Protein AF-A0A645HHL9-F1 (afdb_monomer_lite)

Radius of gyration: 20.39 Å; chains: 1; bounding box: 50×45×66 Å

pLDDT: mean 81.93, std 15.28, range [30.77, 97.69]

Organism: NCBI:txid1076179

Secondary structure (DSSP, 8-state):
-PPP--EEEE--STTHHHHHHHHHHHHTS-EEEESS--HHHHHHHHHHHTSTT--HHHHHHHHHTTSTTTSSHHHHHHTTTTS---HHHHHHHHHHHHHHHHHHHHH-SSS-HHHHHHHHHHHHHHHHHHHT----HHHHHHHHHHHHHHHHHHHTT-----TTHHHHHHHTHHHHHHHHHHHHHHHHHHT----HHHHHHHHHHHHHHHT-------

InterPro domains:
  IPR011608 PRD domain [PF00874] (122-206)
  IPR011608 PRD domain [PS51372] (111-216)
  IPR036634 PRD domain superfamily [SSF63520] (113-206)
  IPR036662 Phosphotransferase system, mannose-type IIA component superfamily [G3DSA:3.40.50.510] (1-72)

Foldseek 3Di:
DPDDQEEEDEDQWPPVVVVQVVVCVVVVHYYHYDNDAAPVLVVQLVVQVVDDPDDPVNSVVVSVVVPPVPQQPNVLLVVVPPDDDDVVVSVVVVVLLVVLQVVVVVVAHIGRLSSLLSLQSQLVVQVCVVVVHDDDSVLSSVRSVLVSVQLRCQLVVHDDDAPPLVVLCVVPVVQLVSSVVSCPSVCNRSVGDRDSRSSSVVSVSVCVVVVVPPPPDD

Structure (mmCIF, N/CA/C/O backbone):
data_AF-A0A645HHL9-F1
#
_entry.id   AF-A0A645HHL9-F1
#
loop_
_atom_site.group_PDB
_atom_site.id
_atom_site.type_symbol
_atom_site.label_atom_id
_atom_site.label_alt_id
_atom_site.label_comp_id
_atom_site.label_asym_id
_atom_site.label_entity_id
_atom_site.label_seq_id
_atom_site.pdbx_PDB_ins_code
_atom_site.Cartn_x
_atom_site.Cartn_y
_atom_site.Cartn_z
_atom_site.occupancy
_atom_site.B_iso_or_equiv
_atom_site.auth_seq_id
_atom_site.auth_comp_id
_atom_site.auth_asym_id
_atom_site.auth_atom_id
_atom_site.pdbx_PDB_model_num
ATOM 1 N N . MET A 1 1 ? 16.026 -16.745 -35.613 1.00 50.53 1 MET A N 1
ATOM 2 C CA . MET A 1 1 ? 15.714 -16.258 -34.252 1.00 50.53 1 MET A CA 1
ATOM 3 C C . MET A 1 1 ? 15.726 -14.740 -34.316 1.00 50.53 1 MET A C 1
ATOM 5 O O . MET A 1 1 ? 16.638 -14.220 -34.945 1.00 50.53 1 MET A O 1
ATOM 9 N N . LYS A 1 2 ? 14.716 -14.043 -33.771 1.00 59.50 2 LYS A N 1
ATOM 10 C CA . LYS A 1 2 ? 14.795 -12.581 -33.583 1.00 59.50 2 LYS A CA 1
ATOM 11 C C . LYS A 1 2 ? 15.985 -12.325 -32.649 1.00 59.50 2 LYS A C 1
ATOM 13 O O . LYS A 1 2 ? 16.069 -12.991 -31.617 1.00 59.50 2 LYS A O 1
ATOM 18 N N . ASN A 1 3 ? 16.912 -11.450 -33.030 1.00 71.50 3 ASN A N 1
ATOM 19 C CA . ASN A 1 3 ? 17.922 -10.983 -32.084 1.00 71.50 3 ASN A CA 1
ATOM 20 C C . ASN A 1 3 ? 17.205 -10.154 -31.016 1.00 71.50 3 ASN A C 1
ATOM 22 O O . ASN A 1 3 ? 16.306 -9.381 -31.337 1.00 71.50 3 ASN A O 1
ATOM 26 N N . ILE A 1 4 ? 17.551 -10.371 -29.749 1.00 77.44 4 ILE A N 1
ATOM 27 C CA . ILE A 1 4 ? 17.050 -9.545 -28.652 1.00 77.44 4 ILE A CA 1
ATOM 28 C C . ILE A 1 4 ? 17.873 -8.256 -28.681 1.00 77.44 4 ILE A C 1
ATOM 30 O O . ILE A 1 4 ? 19.095 -8.316 -28.572 1.00 77.44 4 ILE A O 1
ATOM 34 N N . GLU A 1 5 ? 17.210 -7.121 -28.891 1.00 84.88 5 GLU A N 1
ATOM 35 C CA . GLU A 1 5 ? 17.860 -5.809 -29.046 1.00 84.88 5 GLU A CA 1
ATOM 36 C C . GLU A 1 5 ? 17.774 -4.948 -27.778 1.00 84.88 5 GLU A C 1
ATOM 38 O O . GLU A 1 5 ? 18.528 -3.991 -27.633 1.00 84.88 5 GLU A O 1
ATOM 43 N N . SER A 1 6 ? 16.872 -5.289 -26.854 1.00 86.69 6 SER A N 1
ATOM 44 C CA . SER A 1 6 ? 16.637 -4.576 -25.593 1.00 86.69 6 SER A CA 1
ATOM 45 C C . SER A 1 6 ? 15.841 -5.441 -24.616 1.00 86.69 6 SER A C 1
ATOM 47 O O . SER A 1 6 ? 15.110 -6.336 -25.051 1.00 86.69 6 SER A O 1
ATOM 49 N N . VAL A 1 7 ? 15.901 -5.132 -23.318 1.00 89.88 7 VAL A N 1
ATOM 50 C CA . VAL A 1 7 ? 15.090 -5.790 -22.278 1.00 89.88 7 VAL A CA 1
ATOM 51 C C . VAL A 1 7 ? 14.340 -4.758 -21.437 1.00 89.88 7 VAL A C 1
ATOM 53 O O . VAL A 1 7 ? 14.875 -3.708 -21.093 1.00 89.88 7 VAL A O 1
ATOM 56 N N . ILE A 1 8 ? 13.096 -5.076 -21.077 1.00 90.25 8 ILE A N 1
ATOM 57 C CA . ILE A 1 8 ? 12.322 -4.335 -20.076 1.00 90.25 8 ILE A CA 1
ATOM 58 C C . ILE A 1 8 ? 12.193 -5.212 -18.833 1.00 90.25 8 ILE A C 1
ATOM 60 O O . ILE A 1 8 ? 11.799 -6.374 -18.934 1.00 90.25 8 ILE A O 1
ATOM 64 N N . ILE A 1 9 ? 12.521 -4.655 -17.670 1.00 89.06 9 ILE A N 1
ATOM 65 C CA . ILE A 1 9 ? 12.416 -5.315 -16.370 1.00 89.06 9 ILE A CA 1
ATOM 66 C C . ILE A 1 9 ? 11.366 -4.581 -15.541 1.00 89.06 9 ILE A C 1
ATOM 68 O O . ILE A 1 9 ? 11.481 -3.383 -15.289 1.00 89.06 9 ILE A O 1
ATOM 72 N N . PHE A 1 10 ? 10.368 -5.331 -15.086 1.00 86.25 10 PHE A N 1
ATOM 73 C CA . PHE A 1 10 ? 9.388 -4.891 -14.101 1.00 86.25 10 PHE A CA 1
ATOM 74 C C . PHE A 1 10 ? 9.691 -5.606 -12.793 1.00 86.25 10 PHE A C 1
ATOM 76 O O . PHE A 1 10 ? 9.593 -6.835 -12.735 1.00 86.25 10 PHE A O 1
ATOM 83 N N . ALA A 1 11 ? 10.097 -4.867 -11.764 1.00 80.38 11 ALA A N 1
ATOM 84 C CA . ALA A 1 11 ? 10.319 -5.461 -10.455 1.00 80.38 11 ALA A CA 1
ATOM 85 C C . ALA A 1 11 ? 10.073 -4.465 -9.320 1.00 80.38 11 ALA A C 1
ATOM 87 O O . ALA A 1 11 ? 10.360 -3.279 -9.444 1.00 80.38 11 ALA A O 1
ATOM 88 N N . ASP A 1 12 ? 9.513 -4.973 -8.226 1.00 68.50 12 ASP A N 1
ATOM 89 C CA . ASP A 1 12 ? 8.997 -4.179 -7.104 1.00 68.50 12 ASP A CA 1
ATOM 90 C C . ASP A 1 12 ? 9.839 -4.371 -5.836 1.00 68.50 12 ASP A C 1
ATOM 92 O O . ASP A 1 12 ? 9.330 -4.511 -4.729 1.00 68.50 12 ASP A O 1
ATOM 96 N N . LEU A 1 13 ? 11.157 -4.482 -6.011 1.00 68.25 13 LEU A N 1
ATOM 97 C CA . LEU A 1 13 ? 12.084 -4.742 -4.917 1.00 68.25 13 LEU A CA 1
ATOM 98 C C . LEU A 1 13 ? 13.156 -3.660 -4.860 1.00 68.25 13 LEU A C 1
ATOM 100 O O . LEU A 1 13 ? 13.817 -3.359 -5.862 1.00 68.25 13 LEU A O 1
ATOM 104 N N . ARG A 1 14 ? 13.360 -3.116 -3.656 1.00 63.62 14 ARG A N 1
ATOM 105 C CA . ARG A 1 14 ? 14.452 -2.189 -3.351 1.00 63.62 14 ARG A CA 1
ATOM 106 C C . ARG A 1 14 ? 15.785 -2.779 -3.829 1.00 63.62 14 ARG A C 1
ATOM 108 O O . ARG A 1 14 ? 16.118 -3.927 -3.542 1.00 63.62 14 ARG A O 1
ATOM 115 N N . GLY A 1 15 ? 16.556 -1.972 -4.557 1.00 66.44 15 GLY A N 1
ATOM 116 C CA . GLY A 1 15 ? 17.901 -2.326 -5.024 1.00 66.44 15 GLY A CA 1
ATOM 117 C C . GLY A 1 15 ? 17.973 -3.059 -6.369 1.00 66.44 15 GLY A C 1
ATOM 118 O O . GLY A 1 15 ? 19.078 -3.274 -6.868 1.00 66.44 15 GLY A O 1
ATOM 119 N N . LEU A 1 16 ? 16.846 -3.397 -7.009 1.00 72.12 16 LEU A N 1
ATOM 120 C CA . LEU A 1 16 ? 16.877 -4.002 -8.349 1.00 72.12 16 LEU A CA 1
ATOM 121 C C . LEU A 1 16 ? 17.188 -3.005 -9.473 1.00 72.12 16 LEU A C 1
ATOM 123 O O . LEU A 1 16 ? 17.629 -3.436 -10.535 1.00 72.12 16 LEU A O 1
ATOM 127 N N . SER A 1 17 ? 17.049 -1.699 -9.238 1.00 69.06 17 SER A N 1
ATOM 128 C CA . SER A 1 17 ? 17.544 -0.674 -10.168 1.00 69.06 17 SER A CA 1
ATOM 129 C C . SER A 1 17 ? 19.062 -0.775 -10.354 1.00 69.06 17 SER A C 1
ATOM 131 O O . SER A 1 17 ? 19.539 -0.838 -11.480 1.00 69.06 17 SER A O 1
ATOM 133 N N . ILE A 1 18 ? 19.811 -0.940 -9.258 1.00 73.94 18 ILE A N 1
ATOM 134 C CA . ILE A 1 18 ? 21.264 -1.185 -9.287 1.00 73.94 18 ILE A CA 1
ATOM 135 C C . ILE A 1 18 ? 21.574 -2.496 -10.023 1.00 73.94 18 ILE A C 1
ATOM 137 O O . ILE A 1 18 ? 22.556 -2.601 -10.757 1.00 73.94 18 ILE A O 1
ATOM 141 N N . PHE A 1 19 ? 20.735 -3.519 -9.844 1.00 80.25 19 PHE A N 1
ATOM 142 C CA . PHE A 1 19 ? 20.899 -4.783 -10.557 1.00 80.25 19 PHE A CA 1
ATOM 143 C C . PHE A 1 19 ? 20.665 -4.632 -12.065 1.00 80.25 19 PHE A C 1
ATOM 145 O O . PHE A 1 19 ? 21.376 -5.262 -12.843 1.00 80.25 19 PHE A O 1
ATOM 152 N N . ALA A 1 20 ? 19.721 -3.786 -12.488 1.00 81.00 20 ALA A N 1
ATOM 153 C CA . ALA A 1 20 ? 19.485 -3.495 -13.898 1.00 81.00 20 ALA A CA 1
ATOM 154 C C . ALA A 1 20 ? 20.729 -2.883 -14.563 1.00 81.00 20 ALA A C 1
ATOM 156 O O . ALA A 1 20 ? 21.150 -3.392 -15.602 1.00 81.00 20 ALA A O 1
ATOM 157 N N . ASP A 1 21 ? 21.375 -1.907 -13.915 1.00 82.25 21 ASP A N 1
ATOM 158 C CA . ASP A 1 21 ? 22.623 -1.300 -14.405 1.00 82.25 21 ASP A CA 1
ATOM 159 C C . ASP A 1 21 ? 23.739 -2.351 -14.558 1.00 82.25 21 ASP A C 1
ATOM 161 O O . ASP A 1 21 ? 24.423 -2.423 -15.583 1.00 82.25 21 ASP A O 1
ATOM 165 N N . LEU A 1 22 ? 23.883 -3.235 -13.561 1.00 85.06 22 LEU A N 1
ATOM 166 C CA . LEU A 1 22 ? 24.857 -4.333 -13.592 1.00 85.06 22 LEU A CA 1
ATOM 167 C C . LEU A 1 22 ? 24.576 -5.352 -14.707 1.00 85.06 22 LEU A C 1
ATOM 169 O O . LEU A 1 22 ? 25.512 -5.924 -15.277 1.00 85.06 22 LEU A O 1
ATOM 173 N N . ILE A 1 23 ? 23.302 -5.636 -14.999 1.00 85.19 23 ILE A N 1
ATOM 174 C CA . ILE A 1 23 ? 22.933 -6.519 -16.109 1.00 85.19 23 ILE A CA 1
ATOM 175 C C . ILE A 1 23 ? 23.283 -5.828 -17.428 1.00 85.19 23 ILE A C 1
ATOM 177 O O . ILE A 1 23 ? 23.945 -6.450 -18.256 1.00 85.19 23 ILE A O 1
ATOM 181 N N . GLU A 1 24 ? 22.898 -4.565 -17.616 1.00 87.75 24 GLU A N 1
ATOM 182 C CA . GLU A 1 24 ? 23.148 -3.809 -18.849 1.00 87.75 24 GLU A CA 1
ATOM 183 C C . GLU A 1 24 ? 24.642 -3.780 -19.202 1.00 87.75 24 GLU A C 1
ATOM 185 O O . GLU A 1 24 ? 25.011 -4.091 -20.340 1.00 87.75 24 GLU A O 1
ATOM 190 N N . GLU A 1 25 ? 25.514 -3.554 -18.212 1.00 87.00 25 GLU A N 1
ATOM 191 C CA . GLU A 1 25 ? 26.972 -3.621 -18.380 1.00 87.00 25 GLU A CA 1
ATOM 192 C C . GLU A 1 25 ? 27.441 -5.000 -18.885 1.00 87.00 25 GLU A C 1
ATOM 194 O O . GLU A 1 25 ? 28.296 -5.101 -19.773 1.00 87.00 25 GLU A O 1
ATOM 199 N N . LYS A 1 26 ? 26.865 -6.083 -18.347 1.00 88.50 26 LYS A N 1
ATOM 200 C CA . LYS A 1 26 ? 27.251 -7.462 -18.683 1.00 88.50 26 LYS A CA 1
ATOM 201 C C . LYS A 1 26 ? 26.742 -7.934 -20.040 1.00 88.50 26 LYS A C 1
ATOM 203 O O . LYS A 1 26 ? 27.501 -8.577 -20.765 1.00 88.50 26 LYS A O 1
ATOM 208 N N . VAL A 1 27 ? 25.473 -7.682 -20.372 1.00 88.25 27 VAL A N 1
ATOM 209 C CA . VAL A 1 27 ? 24.873 -8.131 -21.648 1.00 88.25 27 VAL A CA 1
ATOM 210 C C . VAL A 1 27 ? 25.078 -7.146 -22.794 1.00 88.25 27 VAL A C 1
ATOM 212 O O . VAL A 1 27 ? 24.860 -7.534 -23.940 1.00 88.25 27 VAL A O 1
ATOM 215 N N . LYS A 1 28 ? 25.551 -5.920 -22.521 1.00 85.94 28 LYS A N 1
ATOM 216 C CA . LYS A 1 28 ? 25.785 -4.866 -23.526 1.00 85.94 28 LYS A CA 1
ATOM 217 C C . LYS A 1 28 ? 24.552 -4.584 -24.384 1.00 85.94 28 LYS A C 1
ATOM 219 O O . LYS A 1 28 ? 24.646 -4.426 -25.601 1.00 85.94 28 LYS A O 1
ATOM 224 N N . MET A 1 29 ? 23.398 -4.560 -23.734 1.00 87.94 29 MET A N 1
ATOM 225 C CA . MET A 1 29 ? 22.094 -4.381 -24.353 1.00 87.94 29 MET A CA 1
ATOM 226 C C . MET A 1 29 ? 21.273 -3.421 -23.487 1.00 87.94 29 MET A C 1
ATOM 228 O O . MET A 1 29 ? 21.286 -3.610 -22.272 1.00 87.94 29 MET A O 1
ATOM 232 N N . PRO A 1 30 ? 20.542 -2.457 -24.077 1.00 85.81 30 PRO A N 1
ATOM 233 C CA . PRO A 1 30 ? 19.733 -1.501 -23.327 1.00 85.81 30 PRO A CA 1
ATOM 234 C C . PRO A 1 30 ? 18.721 -2.175 -22.401 1.00 85.81 30 PRO A C 1
ATOM 236 O O . PRO A 1 30 ? 17.970 -3.061 -22.841 1.00 85.81 30 PRO A O 1
ATOM 239 N N . ILE A 1 31 ? 18.659 -1.719 -21.146 1.00 88.62 31 ILE A N 1
ATOM 240 C CA . ILE A 1 31 ? 17.672 -2.172 -20.166 1.00 88.62 31 ILE A CA 1
ATOM 241 C C . ILE A 1 31 ? 16.800 -1.005 -19.718 1.00 88.62 31 ILE A C 1
ATOM 243 O O . ILE A 1 31 ? 17.271 0.066 -19.346 1.00 88.62 31 ILE A O 1
ATOM 247 N N . LYS A 1 32 ? 15.483 -1.216 -19.733 1.00 88.75 32 LYS A N 1
ATOM 248 C CA . LYS A 1 32 ? 14.521 -0.304 -19.108 1.00 88.75 32 LYS A CA 1
ATOM 249 C C . LYS A 1 32 ? 13.974 -0.941 -17.850 1.00 88.75 32 LYS A C 1
ATOM 251 O O . LYS A 1 32 ? 13.303 -1.967 -17.916 1.00 88.75 32 LYS A O 1
ATOM 256 N N . TYR A 1 33 ? 14.278 -0.331 -16.712 1.00 86.44 33 TYR A N 1
ATOM 257 C CA . TYR A 1 33 ? 13.806 -0.779 -15.413 1.00 86.44 33 TYR A CA 1
ATOM 258 C C . TYR A 1 33 ? 12.612 0.053 -14.951 1.00 86.44 33 TYR A C 1
ATOM 260 O O . TYR A 1 33 ? 12.655 1.284 -14.961 1.00 86.44 33 TYR A O 1
ATOM 268 N N . PHE A 1 34 ? 11.559 -0.627 -14.511 1.00 82.12 34 PHE A N 1
ATOM 269 C CA . PHE A 1 34 ? 10.383 -0.007 -13.928 1.00 82.12 34 PHE A CA 1
ATOM 270 C C . PHE A 1 34 ? 10.169 -0.509 -12.511 1.00 82.12 34 PHE A C 1
ATOM 272 O O . PHE A 1 34 ? 9.763 -1.648 -12.297 1.00 82.12 34 PHE A O 1
ATOM 279 N N . GLU A 1 35 ? 10.416 0.392 -11.563 1.00 71.94 35 GLU A N 1
ATOM 280 C CA . GLU A 1 35 ? 10.186 0.163 -10.136 1.00 71.94 35 GLU A CA 1
ATOM 281 C C . GLU A 1 35 ? 8.698 0.262 -9.778 1.00 71.94 35 GLU A C 1
ATOM 283 O O . GLU A 1 35 ? 8.190 -0.437 -8.912 1.00 71.94 35 GLU A O 1
ATOM 288 N N . VAL A 1 36 ? 7.984 1.134 -10.490 1.00 70.75 36 VAL A N 1
ATOM 289 C CA . VAL A 1 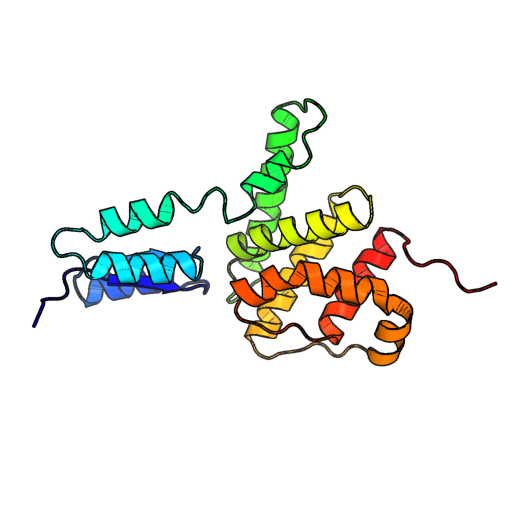36 ? 6.559 1.389 -10.298 1.00 70.75 36 VAL A CA 1
ATOM 290 C C . VAL A 1 36 ? 5.828 0.960 -11.564 1.00 70.75 36 VAL A C 1
ATOM 292 O O . VAL A 1 36 ? 6.063 1.516 -12.643 1.00 70.75 36 VAL A O 1
ATOM 295 N N . PHE A 1 37 ? 4.988 -0.066 -11.445 1.00 78.00 37 PHE A N 1
ATOM 296 C CA . PHE A 1 37 ? 4.202 -0.620 -12.544 1.00 78.00 37 PHE A CA 1
ATOM 297 C C . PHE A 1 37 ? 2.954 -1.348 -12.039 1.00 78.00 37 PHE A C 1
ATOM 299 O O . PHE A 1 37 ? 2.895 -1.773 -10.884 1.00 78.00 37 PHE A O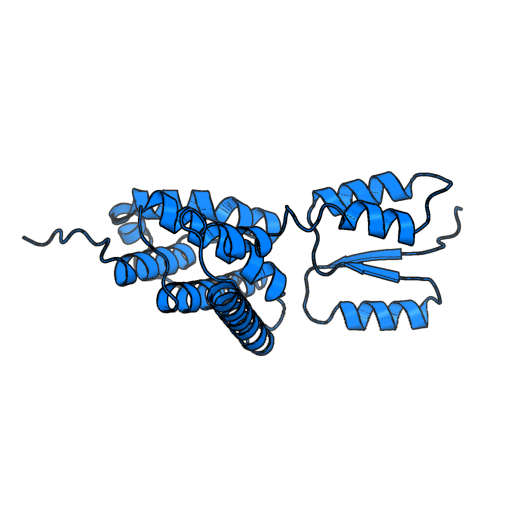 1
ATOM 306 N N . THR A 1 38 ? 1.964 -1.494 -12.919 1.00 73.19 38 THR A N 1
ATOM 307 C CA . THR A 1 38 ? 0.760 -2.302 -12.700 1.00 73.19 38 THR A CA 1
ATOM 308 C C . THR A 1 38 ? 0.779 -3.548 -13.578 1.00 73.19 38 THR A C 1
ATOM 310 O O . THR A 1 38 ? 1.491 -3.606 -14.584 1.00 73.19 38 THR A O 1
ATOM 313 N N . THR A 1 39 ? -0.043 -4.544 -13.247 1.00 79.88 39 THR A N 1
ATOM 314 C CA . THR A 1 39 ? -0.224 -5.739 -14.087 1.00 79.88 39 THR A CA 1
ATOM 315 C C . THR A 1 39 ? -0.614 -5.365 -15.522 1.00 79.88 39 THR A C 1
ATOM 317 O O . THR A 1 39 ? -0.074 -5.927 -16.474 1.00 79.88 39 THR A O 1
ATOM 320 N N . SER A 1 40 ? -1.471 -4.353 -15.697 1.00 78.44 40 SER A N 1
ATOM 321 C CA . SER A 1 40 ? -1.866 -3.838 -17.014 1.00 78.44 40 SER A CA 1
ATOM 322 C C . SER A 1 40 ? -0.685 -3.283 -17.811 1.00 78.44 40 SER A C 1
ATOM 324 O O . SER A 1 40 ? -0.592 -3.540 -19.009 1.00 78.44 40 SER A O 1
ATOM 326 N N . MET A 1 41 ? 0.257 -2.585 -17.163 1.00 84.88 41 MET A N 1
ATOM 327 C CA . MET A 1 41 ? 1.480 -2.104 -17.821 1.00 84.88 41 MET A CA 1
ATOM 328 C C . MET A 1 41 ? 2.355 -3.259 -18.314 1.00 84.88 41 MET A C 1
ATOM 330 O O . MET A 1 41 ? 2.908 -3.170 -19.407 1.00 84.88 41 MET A O 1
ATOM 334 N N . VAL A 1 42 ? 2.460 -4.346 -17.542 1.00 88.62 42 VAL A N 1
ATOM 335 C CA . VAL A 1 42 ? 3.236 -5.536 -17.937 1.00 88.62 42 VAL A CA 1
ATOM 336 C C . VAL A 1 42 ? 2.597 -6.220 -19.145 1.00 88.62 42 VAL A C 1
ATOM 338 O O . VAL A 1 42 ? 3.290 -6.538 -20.112 1.00 88.62 42 VAL A O 1
ATOM 341 N N . VAL A 1 43 ? 1.273 -6.410 -19.122 1.00 86.25 43 VAL A N 1
ATOM 342 C CA . VAL A 1 43 ? 0.527 -7.015 -20.239 1.00 86.25 43 VAL A CA 1
ATOM 343 C C . VAL A 1 43 ? 0.623 -6.150 -21.497 1.00 86.25 43 VAL A C 1
ATOM 345 O O . VAL A 1 43 ? 0.864 -6.674 -22.586 1.00 86.25 43 VAL A O 1
ATOM 348 N N . GLU A 1 44 ? 0.495 -4.831 -21.359 1.00 88.38 44 GLU A N 1
ATOM 349 C CA . GLU A 1 44 ? 0.590 -3.908 -22.489 1.00 88.38 44 GLU A CA 1
ATOM 350 C C . GLU A 1 44 ? 2.013 -3.836 -23.054 1.00 88.38 44 GLU A C 1
ATOM 352 O O . GLU A 1 44 ? 2.196 -3.897 -24.269 1.00 88.38 44 GLU A O 1
ATOM 357 N N . ALA A 1 45 ? 3.038 -3.806 -22.198 1.00 91.06 45 ALA A N 1
ATOM 358 C CA . ALA A 1 45 ? 4.430 -3.880 -22.635 1.00 91.06 45 ALA A CA 1
ATOM 359 C C . ALA A 1 45 ? 4.714 -5.182 -23.398 1.00 91.06 45 ALA A C 1
ATOM 361 O O . ALA A 1 45 ? 5.352 -5.153 -24.453 1.00 91.06 45 ALA A O 1
ATOM 362 N N . ALA A 1 46 ? 4.187 -6.315 -22.919 1.00 91.81 46 ALA A N 1
ATOM 363 C CA . ALA A 1 46 ? 4.292 -7.593 -23.613 1.00 91.81 46 ALA A CA 1
ATOM 364 C C . ALA A 1 46 ? 3.607 -7.544 -24.989 1.00 91.81 46 ALA A C 1
ATOM 366 O O . ALA A 1 46 ? 4.215 -7.944 -25.982 1.00 91.81 46 ALA A O 1
ATOM 367 N N . ARG A 1 47 ? 2.389 -6.990 -25.081 1.00 92.00 47 ARG A N 1
ATOM 368 C CA . ARG A 1 47 ? 1.667 -6.809 -26.352 1.00 92.00 47 ARG A CA 1
ATOM 369 C C . ARG A 1 47 ? 2.457 -5.944 -27.336 1.00 92.00 47 ARG A C 1
ATOM 371 O O . ARG A 1 47 ? 2.591 -6.315 -28.502 1.00 92.00 47 ARG A O 1
ATOM 378 N N . LEU A 1 48 ? 2.981 -4.811 -26.872 1.00 90.62 48 LEU A N 1
ATOM 379 C CA . LEU A 1 48 ? 3.750 -3.876 -27.691 1.00 90.62 48 LEU A CA 1
ATOM 380 C C . LEU A 1 48 ? 5.069 -4.492 -28.174 1.00 90.62 48 LEU A C 1
ATOM 382 O O . LEU A 1 48 ? 5.407 -4.336 -29.341 1.00 90.62 48 LEU A O 1
ATOM 386 N N . SER A 1 49 ? 5.758 -5.278 -27.339 1.00 90.62 49 SER A N 1
ATOM 387 C CA . SER A 1 49 ? 7.025 -5.942 -27.701 1.00 90.62 49 SER A CA 1
ATOM 388 C C . SER A 1 49 ? 6.927 -6.918 -28.887 1.00 90.62 49 SER A C 1
ATOM 390 O O . SER A 1 49 ? 7.941 -7.290 -29.481 1.00 90.62 49 SER A O 1
ATOM 392 N N . LEU A 1 50 ? 5.711 -7.336 -29.255 1.00 89.06 50 LEU A N 1
ATOM 393 C CA . LEU A 1 50 ? 5.463 -8.212 -30.400 1.00 89.06 50 LEU A CA 1
ATOM 394 C C . LEU A 1 50 ? 5.375 -7.452 -31.734 1.00 89.06 50 LEU A C 1
ATOM 396 O O . LEU A 1 50 ? 5.427 -8.083 -32.793 1.00 89.06 50 LEU A O 1
ATOM 400 N N . LEU A 1 51 ? 5.251 -6.121 -31.707 1.00 87.38 51 LEU A N 1
ATOM 401 C CA . LEU A 1 51 ? 5.190 -5.278 -32.901 1.00 87.38 51 LEU A CA 1
ATOM 402 C C . LEU A 1 51 ? 6.591 -5.128 -33.521 1.00 87.38 51 LEU A C 1
ATOM 404 O O . LEU A 1 51 ? 7.594 -5.091 -32.816 1.00 87.38 51 LEU A O 1
ATOM 408 N N . ASN A 1 52 ? 6.681 -5.086 -34.854 1.00 72.75 52 ASN A N 1
ATOM 409 C CA . ASN A 1 52 ? 7.971 -5.173 -35.557 1.00 72.75 52 ASN A CA 1
ATOM 410 C C . ASN A 1 52 ? 8.742 -3.846 -35.683 1.00 72.75 52 ASN A C 1
ATOM 412 O O . ASN A 1 52 ? 9.912 -3.905 -36.033 1.00 72.75 52 ASN A O 1
ATOM 416 N N . ASP A 1 53 ? 8.139 -2.702 -35.341 1.00 83.31 53 ASP A N 1
ATOM 417 C CA . ASP A 1 53 ? 8.729 -1.365 -35.540 1.00 83.31 53 ASP A CA 1
ATOM 418 C C . ASP A 1 53 ? 8.587 -0.457 -34.304 1.00 83.31 53 ASP A C 1
ATOM 420 O O . ASP A 1 53 ? 8.409 0.755 -34.428 1.00 83.31 53 ASP A O 1
ATOM 424 N N . ILE A 1 54 ? 8.608 -1.033 -33.100 1.00 86.75 54 ILE A N 1
ATOM 425 C CA . ILE A 1 54 ? 8.539 -0.260 -31.855 1.00 86.75 54 ILE A CA 1
ATOM 426 C C . ILE A 1 54 ? 9.822 -0.423 -31.044 1.00 86.75 54 ILE A C 1
ATOM 428 O O . ILE A 1 54 ? 10.299 -1.537 -30.825 1.00 86.75 54 ILE A O 1
ATOM 432 N N . THR A 1 55 ? 10.390 0.695 -30.599 1.00 89.88 55 THR A N 1
ATOM 433 C CA . THR A 1 55 ? 11.593 0.695 -29.763 1.00 89.88 55 THR A CA 1
ATOM 434 C C . THR A 1 55 ? 11.243 0.535 -28.287 1.00 89.88 55 THR A C 1
ATOM 436 O O . THR A 1 55 ? 10.138 0.857 -27.843 1.00 89.88 55 THR A O 1
ATOM 439 N N . VAL A 1 56 ? 12.214 0.093 -27.485 1.00 89.12 56 VAL A N 1
ATOM 440 C CA . VAL A 1 56 ? 12.054 -0.011 -26.027 1.00 89.12 56 VAL A CA 1
ATOM 441 C C . VAL A 1 56 ? 11.703 1.332 -25.377 1.00 89.12 56 VAL A C 1
ATOM 443 O O . VAL A 1 56 ? 10.938 1.362 -24.413 1.00 89.12 56 VAL A O 1
ATOM 446 N N . ASP A 1 57 ? 12.209 2.442 -25.922 1.00 89.44 57 ASP A N 1
ATOM 447 C CA . ASP A 1 57 ? 11.897 3.796 -25.459 1.00 89.44 57 ASP A CA 1
ATOM 448 C C . ASP A 1 57 ? 10.434 4.160 -25.738 1.00 89.44 57 ASP A C 1
ATOM 450 O O . ASP A 1 57 ? 9.751 4.662 -24.850 1.00 89.44 57 ASP A O 1
ATOM 454 N N . GLN A 1 58 ? 9.915 3.825 -26.923 1.00 88.44 58 GLN A N 1
ATOM 455 C CA . GLN A 1 58 ? 8.512 4.070 -27.276 1.00 88.44 58 GLN A CA 1
ATOM 456 C C . GLN A 1 58 ? 7.547 3.221 -26.439 1.00 88.44 58 GLN A C 1
ATOM 458 O O . GLN A 1 58 ? 6.507 3.718 -25.999 1.00 88.44 58 GLN A O 1
ATOM 463 N N . ILE A 1 59 ? 7.893 1.953 -26.176 1.00 90.44 59 ILE A N 1
ATOM 464 C CA . ILE A 1 59 ? 7.133 1.108 -25.239 1.00 90.44 59 ILE A CA 1
ATOM 465 C C . ILE A 1 59 ? 7.136 1.760 -23.856 1.00 90.44 59 ILE A C 1
ATOM 467 O O . ILE A 1 59 ? 6.078 1.920 -23.249 1.00 90.44 59 ILE A O 1
ATOM 471 N N . SER A 1 60 ? 8.320 2.163 -23.387 1.00 87.75 60 SER A N 1
ATOM 472 C CA . SER A 1 60 ? 8.524 2.785 -22.080 1.00 87.75 60 SER A CA 1
ATOM 473 C C . SER A 1 60 ? 7.689 4.046 -21.904 1.00 87.75 60 SER A C 1
ATOM 475 O O . SER A 1 60 ? 7.035 4.197 -20.875 1.00 87.75 60 SER A O 1
ATOM 477 N N . GLU A 1 61 ? 7.675 4.927 -22.900 1.00 85.75 61 GLU A N 1
ATOM 478 C CA . GLU A 1 61 ? 6.877 6.151 -22.898 1.00 85.75 61 GLU A CA 1
ATOM 479 C C . GLU A 1 61 ? 5.376 5.834 -22.866 1.00 85.75 61 GLU A C 1
ATOM 481 O O . GLU A 1 61 ? 4.654 6.330 -22.000 1.00 85.75 61 GLU A O 1
ATOM 486 N N . THR A 1 62 ? 4.919 4.919 -23.726 1.00 84.69 62 THR A N 1
ATOM 487 C CA . THR A 1 62 ? 3.501 4.535 -23.833 1.00 84.69 62 THR A CA 1
ATOM 488 C C . THR A 1 62 ? 2.953 3.988 -22.516 1.00 84.69 62 THR A C 1
ATOM 490 O O . THR A 1 62 ? 1.904 4.430 -22.048 1.00 84.69 62 THR A O 1
ATOM 493 N N . ILE A 1 63 ? 3.669 3.059 -21.874 1.00 85.62 63 ILE A N 1
ATOM 494 C CA . ILE A 1 63 ? 3.226 2.491 -20.591 1.00 85.62 63 ILE A CA 1
ATOM 495 C C . ILE A 1 63 ? 3.436 3.460 -19.422 1.00 85.62 63 ILE A C 1
ATOM 497 O O . ILE A 1 63 ? 2.819 3.287 -18.375 1.00 85.62 63 ILE A O 1
ATOM 501 N N . SER A 1 64 ? 4.294 4.475 -19.580 1.00 75.25 64 SER A N 1
ATOM 502 C CA . SER A 1 64 ? 4.553 5.469 -18.536 1.00 75.25 64 SER A CA 1
ATOM 503 C C . SER A 1 64 ? 3.561 6.615 -18.507 1.00 75.25 64 SER A C 1
ATOM 505 O O . SER A 1 64 ? 3.252 7.108 -17.426 1.00 75.25 64 SER A O 1
ATOM 507 N N . ASN A 1 65 ? 3.018 7.004 -19.655 1.00 67.19 65 ASN A N 1
ATOM 508 C CA . ASN A 1 65 ? 2.020 8.068 -19.726 1.00 67.19 65 ASN A CA 1
ATOM 509 C C . ASN A 1 65 ? 0.704 7.693 -19.015 1.00 67.19 65 ASN A C 1
ATOM 511 O O . ASN A 1 65 ? -0.041 8.577 -18.613 1.00 67.19 65 ASN A O 1
ATOM 515 N N . ASN A 1 66 ? 0.477 6.403 -18.747 1.00 59.84 66 ASN A N 1
ATOM 516 C CA . ASN A 1 66 ? -0.642 5.909 -17.937 1.00 59.84 66 ASN A CA 1
ATOM 517 C C . ASN A 1 66 ? -0.368 5.899 -16.411 1.00 59.84 66 ASN A C 1
ATOM 519 O O . ASN A 1 66 ? -1.211 5.434 -15.649 1.00 59.84 66 ASN A O 1
ATOM 523 N N . ARG A 1 67 ? 0.802 6.368 -15.934 1.00 55.69 67 ARG A N 1
ATOM 524 C CA . ARG A 1 67 ? 1.215 6.269 -14.512 1.00 55.69 67 ARG A CA 1
ATOM 525 C C . ARG A 1 67 ? 0.559 7.286 -13.584 1.00 55.69 67 ARG A C 1
ATOM 527 O O . ARG A 1 67 ? 0.278 6.950 -12.438 1.00 55.69 67 ARG A O 1
ATOM 534 N N . ALA A 1 68 ? 0.404 8.533 -14.028 1.00 49.41 68 ALA A N 1
ATOM 535 C CA . ALA A 1 68 ? 0.117 9.650 -13.121 1.00 49.41 68 ALA A CA 1
ATOM 536 C C . ALA A 1 68 ? -1.280 9.563 -12.483 1.00 49.41 68 ALA A C 1
ATOM 538 O O . ALA A 1 68 ? -1.458 9.973 -11.341 1.00 49.41 68 ALA A O 1
ATOM 539 N N . GLU A 1 69 ? -2.241 8.968 -13.188 1.00 50.22 69 GLU A N 1
ATOM 540 C CA . GLU A 1 69 ? -3.608 8.758 -12.695 1.00 50.22 69 GLU A CA 1
ATOM 541 C C . GLU A 1 69 ? -3.757 7.469 -11.869 1.00 50.22 69 GLU A C 1
ATOM 543 O O . GLU A 1 69 ? -4.760 7.293 -11.188 1.00 50.22 69 GLU A O 1
ATOM 548 N N . GLN A 1 70 ? -2.770 6.565 -11.913 1.00 51.59 70 GLN A N 1
ATOM 549 C CA . GLN A 1 70 ? -2.914 5.189 -11.419 1.00 51.59 70 GLN A CA 1
ATOM 550 C C . GLN A 1 70 ? -2.200 4.926 -10.080 1.00 51.59 70 GLN A C 1
ATOM 552 O O . GLN A 1 70 ? -2.425 3.884 -9.474 1.00 51.59 70 GLN A O 1
ATOM 557 N N . PHE A 1 71 ? -1.343 5.846 -9.618 1.00 56.75 71 PHE A N 1
ATOM 558 C CA . PHE A 1 71 ? -0.535 5.691 -8.397 1.00 56.75 71 PHE A CA 1
ATOM 559 C C . PHE A 1 71 ? -0.835 6.721 -7.296 1.00 56.75 71 PHE A C 1
ATOM 561 O O . PHE A 1 71 ? 0.042 6.980 -6.485 1.00 56.75 71 PHE A O 1
ATOM 568 N N . GLY A 1 72 ? -2.028 7.317 -7.252 1.00 53.00 72 GLY A N 1
ATOM 569 C CA . GLY A 1 72 ? -2.634 7.915 -6.047 1.00 53.00 72 GLY A CA 1
ATOM 570 C C . GLY A 1 72 ? -1.996 9.100 -5.319 1.00 53.00 72 GLY A C 1
ATOM 571 O O . GLY A 1 72 ? -2.723 9.905 -4.743 1.00 53.00 72 GLY A O 1
ATOM 572 N N . LEU A 1 73 ? -0.676 9.292 -5.373 1.00 51.16 73 LEU A N 1
ATOM 573 C CA . LEU A 1 73 ? 0.020 10.408 -4.725 1.00 51.16 73 LEU A CA 1
ATOM 574 C C . LEU A 1 73 ? -0.493 11.742 -5.251 1.00 51.16 73 LEU A C 1
ATOM 576 O O . LEU A 1 73 ? -0.655 12.687 -4.490 1.00 51.16 73 LEU A O 1
ATOM 580 N N . VAL A 1 74 ? -0.798 11.794 -6.548 1.00 48.41 74 VAL A N 1
ATOM 581 C CA . VAL A 1 74 ? -1.438 12.947 -7.176 1.00 48.41 74 VAL A CA 1
ATOM 582 C C . VAL A 1 74 ? -2.812 13.151 -6.534 1.00 48.41 74 VAL A C 1
ATOM 584 O O . VAL A 1 74 ? -3.056 14.205 -5.959 1.00 48.41 74 VAL A O 1
ATOM 587 N N . ASN A 1 75 ? -3.667 12.125 -6.521 1.00 46.81 75 ASN A N 1
ATOM 588 C CA . ASN A 1 75 ? -5.017 12.211 -5.965 1.00 46.81 75 ASN A CA 1
ATOM 589 C C . ASN A 1 75 ? -5.050 12.630 -4.493 1.00 46.81 75 ASN A C 1
ATOM 591 O O . ASN A 1 75 ? -5.850 13.489 -4.162 1.00 46.81 75 ASN A O 1
ATOM 595 N N . TYR A 1 76 ? -4.176 12.140 -3.619 1.00 50.03 76 TYR A N 1
ATOM 596 C CA . TYR A 1 76 ? -4.153 12.589 -2.221 1.00 50.03 76 TYR A CA 1
ATOM 597 C C . TYR A 1 76 ? -3.811 14.067 -2.042 1.00 50.03 76 TYR A C 1
ATOM 599 O O . TYR A 1 76 ? -4.380 14.752 -1.195 1.00 50.03 76 TYR A O 1
ATOM 607 N N . LEU A 1 77 ? -2.906 14.586 -2.874 1.00 48.28 77 LEU A N 1
ATOM 608 C CA . LEU A 1 77 ? -2.593 16.013 -2.892 1.00 48.28 77 LEU A CA 1
ATOM 609 C C . LEU A 1 77 ? -3.779 16.863 -3.390 1.00 48.28 77 LEU A C 1
ATOM 611 O O . LEU A 1 77 ? -3.797 18.064 -3.117 1.00 48.28 77 LEU A O 1
ATOM 615 N N . TYR A 1 78 ? -4.755 16.255 -4.081 1.00 44.34 78 TYR A N 1
ATOM 616 C CA . TYR A 1 78 ? -5.959 16.899 -4.625 1.00 44.34 78 TYR A CA 1
ATOM 617 C C . TYR A 1 78 ? -7.271 16.567 -3.876 1.00 44.34 78 TYR A C 1
ATOM 619 O O . TYR A 1 78 ? -8.207 17.352 -3.953 1.00 44.34 78 TYR A O 1
ATOM 627 N N . GLN A 1 79 ? -7.377 15.455 -3.139 1.00 42.84 79 GLN A N 1
ATOM 628 C CA . GLN A 1 79 ? -8.637 14.948 -2.558 1.00 42.84 79 GLN A CA 1
ATOM 629 C C . GLN A 1 79 ? -9.136 15.726 -1.325 1.00 42.84 79 GLN A C 1
ATOM 631 O O . GLN A 1 79 ? -10.254 15.492 -0.881 1.00 42.84 79 GLN A O 1
ATOM 636 N N . PHE A 1 80 ? -8.366 16.689 -0.812 1.00 44.34 80 PHE A N 1
ATOM 637 C CA . PHE A 1 80 ? -8.831 17.643 0.210 1.00 44.34 80 PHE A CA 1
ATOM 638 C C . PHE A 1 80 ? -9.417 18.937 -0.384 1.00 44.34 80 PHE A C 1
ATOM 640 O O . PHE A 1 80 ? -9.756 19.862 0.356 1.00 44.34 80 PHE A O 1
ATOM 647 N N . ASP A 1 81 ? -9.508 19.045 -1.712 1.00 41.59 81 ASP A N 1
ATOM 648 C CA . ASP A 1 81 ? -9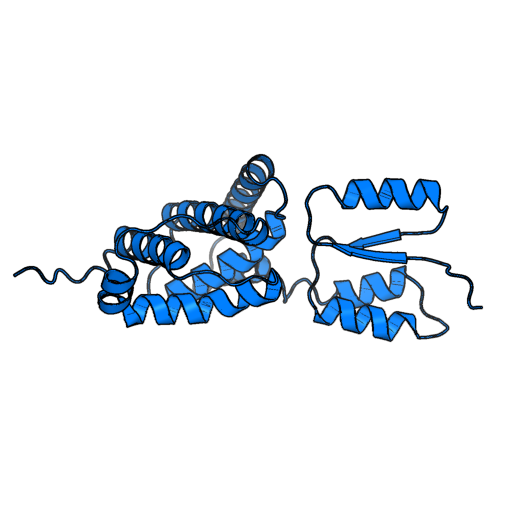.864 20.290 -2.390 1.00 41.59 81 ASP A CA 1
ATOM 649 C C . ASP A 1 81 ? -11.361 20.377 -2.710 1.00 41.59 81 ASP A C 1
ATOM 651 O O . ASP A 1 81 ? -11.784 20.200 -3.848 1.00 41.59 81 ASP A O 1
ATOM 655 N N . ASP A 1 82 ? -12.159 20.709 -1.694 1.00 42.16 82 ASP A N 1
ATOM 656 C CA . ASP A 1 82 ? -13.422 21.435 -1.911 1.00 42.16 82 ASP A CA 1
ATOM 657 C C . ASP A 1 82 ? -13.342 22.895 -1.423 1.00 42.16 82 ASP A C 1
ATOM 659 O O . ASP A 1 82 ? -14.294 23.664 -1.550 1.00 42.16 82 ASP A O 1
ATOM 663 N N . ASN A 1 83 ? -12.187 23.337 -0.907 1.00 46.44 83 ASN A N 1
ATOM 664 C CA . ASN A 1 83 ? -12.029 24.680 -0.352 1.00 46.44 83 ASN A CA 1
ATOM 665 C C . ASN A 1 83 ? -10.663 25.304 -0.670 1.00 46.44 83 ASN A C 1
ATOM 667 O O . ASN A 1 83 ? -9.838 25.414 0.225 1.00 46.44 83 ASN A O 1
ATOM 671 N N . LYS A 1 84 ? -10.456 25.786 -1.908 1.00 48.62 84 LYS A N 1
ATOM 672 C CA . LYS A 1 84 ? -9.479 26.836 -2.307 1.00 48.62 84 LYS A CA 1
ATOM 673 C C . LYS A 1 84 ? -8.294 27.033 -1.336 1.00 48.62 84 LYS A C 1
ATOM 675 O O . LYS A 1 84 ? -8.129 28.121 -0.772 1.00 48.62 84 LYS A O 1
ATOM 680 N N . GLU A 1 85 ? -7.468 26.013 -1.124 1.00 49.75 85 GLU A N 1
ATOM 681 C CA . GLU A 1 85 ? -6.300 26.155 -0.254 1.00 49.75 85 GLU A CA 1
ATOM 682 C C . GLU A 1 85 ? -5.118 26.785 -1.008 1.00 49.75 85 GLU A C 1
ATOM 684 O O . GLU A 1 85 ? -4.897 26.573 -2.198 1.00 49.75 85 GLU A O 1
ATOM 689 N N . ASN A 1 86 ? -4.351 27.608 -0.293 1.00 58.25 86 ASN A N 1
ATOM 690 C CA . ASN A 1 86 ? -3.163 28.313 -0.779 1.00 58.25 86 ASN A CA 1
ATOM 691 C C . ASN A 1 86 ? -2.046 27.321 -1.188 1.00 58.25 86 ASN A C 1
ATOM 693 O O . ASN A 1 86 ? -1.783 26.368 -0.452 1.00 58.25 86 ASN A O 1
ATOM 697 N N . GLU A 1 87 ? -1.324 27.584 -2.290 1.00 60.84 87 GLU A N 1
ATOM 698 C CA . GLU A 1 87 ? -0.153 26.802 -2.748 1.00 60.84 87 GLU A CA 1
ATOM 699 C C . GLU A 1 87 ? 0.869 26.505 -1.636 1.00 60.84 87 GLU A C 1
ATOM 701 O O . GLU A 1 87 ? 1.512 25.456 -1.638 1.00 60.84 87 GLU A O 1
ATOM 706 N N . LEU A 1 88 ? 1.000 27.392 -0.644 1.00 53.78 88 LEU A N 1
ATOM 707 C CA . LEU A 1 88 ? 1.889 27.187 0.502 1.00 53.78 88 LEU A CA 1
ATOM 708 C C . LEU A 1 88 ? 1.501 25.968 1.361 1.00 53.78 88 LEU A C 1
ATOM 710 O O . LEU A 1 88 ? 2.383 25.254 1.838 1.00 53.78 88 LEU A O 1
ATOM 714 N N . CYS A 1 89 ? 0.204 25.725 1.573 1.00 58.88 89 CYS A N 1
ATOM 715 C CA . CYS A 1 89 ? -0.279 24.565 2.332 1.00 58.88 89 CYS A CA 1
ATOM 716 C C . CYS A 1 89 ? -0.079 23.268 1.540 1.00 58.88 89 CYS A C 1
ATOM 718 O O . CYS A 1 89 ? 0.339 22.262 2.112 1.00 58.88 89 CYS A O 1
ATOM 720 N N . LYS A 1 90 ? -0.276 23.322 0.215 1.00 61.94 90 LYS A N 1
ATOM 721 C CA . LYS A 1 90 ? 0.013 22.204 -0.693 1.00 61.94 90 LYS A CA 1
ATOM 722 C C . LYS A 1 90 ? 1.487 21.794 -0.619 1.00 61.94 90 LYS A C 1
ATOM 724 O O . LYS A 1 90 ? 1.785 20.630 -0.372 1.00 61.94 90 LYS A O 1
ATOM 729 N N . ASN A 1 91 ? 2.392 22.769 -0.701 1.00 71.38 91 ASN A N 1
ATOM 730 C CA . ASN A 1 91 ? 3.834 22.535 -0.621 1.00 71.38 91 ASN A CA 1
ATOM 731 C C . ASN A 1 91 ? 4.250 21.924 0.736 1.00 71.38 91 ASN A C 1
ATOM 733 O O . ASN A 1 91 ? 5.053 20.998 0.790 1.00 71.38 91 ASN A O 1
ATOM 737 N N . LYS A 1 92 ? 3.638 22.357 1.851 1.00 79.19 92 LYS A N 1
ATOM 738 C CA . LYS A 1 92 ? 3.886 21.743 3.171 1.00 79.19 92 LYS A CA 1
ATOM 739 C C . LYS A 1 92 ? 3.484 20.267 3.234 1.00 79.19 92 LYS A C 1
ATOM 741 O O . LYS A 1 92 ? 4.248 19.473 3.778 1.00 79.19 92 LYS A O 1
ATOM 746 N N . ARG A 1 93 ? 2.323 19.894 2.683 1.00 77.69 93 ARG A N 1
ATOM 747 C CA . ARG A 1 93 ? 1.863 18.493 2.662 1.00 77.69 93 ARG A CA 1
ATOM 748 C C . ARG A 1 93 ? 2.731 17.613 1.766 1.00 77.69 93 ARG A C 1
ATOM 750 O O . ARG A 1 93 ? 3.060 16.500 2.159 1.00 77.69 93 ARG A O 1
ATOM 757 N N . GLU A 1 94 ? 3.148 18.120 0.608 1.00 79.50 94 GLU A N 1
ATOM 758 C CA . GLU A 1 94 ? 4.089 17.420 -0.279 1.00 79.50 94 GLU A CA 1
ATOM 759 C C . GLU A 1 94 ? 5.412 17.128 0.437 1.00 79.50 94 GLU A C 1
ATOM 761 O O . GLU A 1 94 ? 5.873 15.988 0.447 1.00 79.50 94 GLU A O 1
ATOM 766 N N . ILE A 1 95 ? 5.977 18.132 1.119 1.00 83.94 95 ILE A N 1
ATOM 767 C CA . ILE A 1 95 ? 7.200 17.974 1.919 1.00 83.94 95 ILE A CA 1
ATOM 768 C C . ILE A 1 95 ? 6.999 16.956 3.048 1.00 83.94 95 ILE A C 1
ATOM 770 O O . ILE A 1 95 ? 7.890 16.150 3.310 1.00 83.94 95 ILE A O 1
ATOM 774 N N . PHE A 1 96 ? 5.845 16.981 3.718 1.00 88.19 96 PHE A N 1
ATOM 775 C CA . PHE A 1 96 ? 5.524 16.035 4.782 1.00 88.19 96 PHE A CA 1
ATOM 776 C C . PHE A 1 96 ? 5.484 14.591 4.269 1.00 88.19 96 PHE A C 1
ATOM 778 O O . PHE A 1 96 ? 6.170 13.735 4.820 1.00 88.19 96 PHE A O 1
ATOM 785 N N . ILE A 1 97 ? 4.759 14.317 3.181 1.00 86.38 97 ILE A N 1
ATOM 786 C CA . ILE A 1 97 ? 4.688 12.966 2.605 1.00 86.38 97 ILE A CA 1
ATOM 787 C C . ILE A 1 97 ? 6.056 12.506 2.090 1.00 86.38 97 ILE A C 1
ATOM 789 O O . ILE A 1 97 ? 6.449 11.368 2.349 1.00 86.38 97 ILE A O 1
ATOM 793 N N . GLU A 1 98 ? 6.819 13.383 1.435 1.00 86.44 98 GLU A N 1
ATOM 794 C CA . GLU A 1 98 ? 8.180 13.066 0.988 1.00 86.44 98 GLU A CA 1
ATOM 795 C C . GLU A 1 98 ? 9.102 12.741 2.177 1.00 86.44 98 GLU A C 1
ATOM 797 O O . GLU A 1 98 ? 9.927 11.829 2.100 1.00 86.44 98 GLU A O 1
ATOM 802 N N . LEU A 1 99 ? 8.941 13.422 3.318 1.00 89.62 99 LEU A N 1
ATOM 803 C CA . LEU A 1 99 ? 9.656 13.081 4.549 1.00 89.62 99 LEU A CA 1
ATOM 804 C C . LEU A 1 99 ? 9.294 11.670 5.038 1.00 89.62 99 LEU A C 1
ATOM 806 O O . LEU A 1 99 ? 10.199 10.899 5.356 1.00 89.62 99 LEU A O 1
ATOM 810 N N . LEU A 1 100 ? 8.008 11.304 5.065 1.00 92.62 100 LEU A N 1
ATOM 811 C CA . LEU A 1 100 ? 7.582 9.959 5.481 1.00 92.62 100 LEU A CA 1
ATOM 812 C C . LEU A 1 100 ? 8.124 8.876 4.542 1.00 92.62 100 LEU A C 1
ATOM 814 O O . LEU A 1 100 ? 8.633 7.860 5.016 1.00 92.62 100 LEU A O 1
ATOM 818 N N . ILE A 1 101 ? 8.082 9.119 3.228 1.00 89.19 101 ILE A N 1
ATOM 819 C CA . ILE A 1 101 ? 8.669 8.233 2.213 1.00 89.19 101 ILE A CA 1
ATOM 820 C C . ILE A 1 101 ? 10.157 8.022 2.492 1.00 89.19 101 ILE A C 1
ATOM 822 O O . ILE A 1 101 ? 10.607 6.881 2.518 1.00 89.19 101 ILE A O 1
ATOM 826 N N . ASN A 1 102 ? 10.911 9.094 2.747 1.00 87.25 102 ASN A N 1
ATOM 827 C CA . ASN A 1 102 ? 12.347 9.006 3.017 1.00 87.25 102 ASN A CA 1
ATOM 828 C C . ASN A 1 102 ? 12.663 8.256 4.319 1.00 87.25 102 ASN A C 1
ATOM 830 O O . ASN A 1 102 ? 13.636 7.509 4.380 1.00 87.25 102 ASN A O 1
ATOM 834 N N . ILE A 1 103 ? 11.847 8.405 5.365 1.00 92.00 103 ILE A N 1
ATOM 835 C CA . ILE A 1 103 ? 12.053 7.647 6.607 1.00 92.00 103 ILE A CA 1
ATOM 836 C C . ILE A 1 103 ? 11.729 6.163 6.382 1.00 92.00 103 ILE A C 1
ATOM 838 O O . ILE A 1 103 ? 12.502 5.291 6.793 1.00 92.00 103 ILE A O 1
ATOM 842 N N . LEU A 1 104 ? 10.635 5.859 5.682 1.00 91.62 104 LEU A N 1
ATOM 843 C CA . LEU A 1 104 ? 10.295 4.489 5.302 1.00 91.62 104 LEU A CA 1
ATOM 844 C C . LEU A 1 104 ? 11.351 3.866 4.392 1.00 91.62 104 LEU A C 1
ATOM 846 O O . LEU A 1 104 ? 11.622 2.676 4.517 1.00 91.62 104 LEU A O 1
ATOM 850 N N . ASP A 1 105 ? 12.014 4.669 3.560 1.00 88.50 105 ASP A N 1
ATOM 851 C CA . ASP A 1 105 ? 13.131 4.239 2.721 1.00 88.50 105 ASP A CA 1
ATOM 852 C C . ASP A 1 105 ? 14.286 3.646 3.535 1.00 88.50 105 ASP A C 1
ATOM 854 O O . ASP A 1 105 ? 14.878 2.641 3.147 1.00 88.50 105 ASP A O 1
ATOM 858 N N . THR A 1 106 ? 14.548 4.227 4.708 1.00 89.62 106 THR A N 1
ATOM 859 C CA . THR A 1 106 ? 15.562 3.732 5.652 1.00 89.62 106 THR A CA 1
ATOM 860 C C . THR A 1 106 ? 15.075 2.590 6.545 1.00 89.62 106 THR A C 1
ATOM 862 O O . THR A 1 106 ? 15.891 1.924 7.180 1.00 89.62 106 THR A O 1
ATOM 865 N N . THR A 1 107 ? 13.760 2.366 6.612 1.00 90.19 107 THR A N 1
ATOM 866 C CA . THR A 1 107 ? 13.129 1.379 7.503 1.00 90.19 107 THR A CA 1
ATOM 867 C C . THR A 1 107 ? 12.849 0.058 6.786 1.00 90.19 107 THR A C 1
ATOM 869 O O . THR A 1 107 ? 13.071 -1.010 7.355 1.00 90.19 107 THR A O 1
ATOM 872 N N . LEU A 1 108 ? 12.359 0.127 5.546 1.00 89.19 108 LEU A N 1
ATOM 873 C CA . LEU A 1 108 ? 11.943 -1.020 4.742 1.00 89.19 108 LEU A CA 1
ATOM 874 C C . LEU A 1 108 ? 13.134 -1.631 4.006 1.00 89.19 108 LEU A C 1
ATOM 876 O O . LEU A 1 108 ? 13.950 -0.932 3.401 1.00 89.19 108 LEU A O 1
ATOM 880 N N . THR A 1 109 ? 13.213 -2.957 4.008 1.00 85.88 109 THR A N 1
ATOM 881 C CA . THR A 1 109 ? 14.324 -3.693 3.386 1.00 85.88 109 THR A CA 1
ATOM 882 C C . THR A 1 109 ? 14.080 -4.005 1.910 1.00 85.88 109 THR A C 1
ATOM 884 O O . THR A 1 109 ? 15.002 -3.943 1.100 1.00 85.88 109 THR A O 1
ATOM 887 N N . PHE A 1 110 ? 12.850 -4.355 1.552 1.00 82.19 110 PHE A N 1
ATOM 888 C CA . PHE A 1 110 ? 12.466 -4.873 0.240 1.00 82.19 110 PHE A CA 1
ATOM 889 C C . PHE A 1 110 ? 11.379 -4.032 -0.412 1.00 82.19 110 PHE A C 1
ATOM 891 O O . PHE A 1 110 ? 11.423 -3.827 -1.624 1.00 82.19 110 PHE A O 1
ATOM 898 N N . LEU A 1 111 ? 10.417 -3.555 0.377 1.00 86.12 111 LEU A N 1
ATOM 899 C CA . LEU A 1 111 ? 9.266 -2.829 -0.137 1.00 86.12 111 LEU A CA 1
ATOM 900 C C . LEU A 1 111 ? 9.666 -1.425 -0.616 1.00 86.12 111 LEU A C 1
ATOM 902 O O . LEU A 1 111 ? 10.419 -0.711 0.053 1.00 86.12 111 LEU A O 1
ATOM 906 N N . ASN A 1 112 ? 9.137 -1.015 -1.770 1.00 84.56 112 ASN A N 1
ATOM 907 C CA . ASN A 1 112 ? 9.303 0.342 -2.278 1.00 84.56 112 ASN A CA 1
ATOM 908 C C . ASN A 1 112 ? 8.390 1.327 -1.508 1.00 84.56 112 ASN A C 1
ATOM 910 O O . ASN A 1 112 ? 7.170 1.261 -1.678 1.00 84.56 112 ASN A O 1
ATOM 914 N N . PRO A 1 113 ? 8.942 2.285 -0.733 1.00 88.25 113 PRO A N 1
ATOM 915 C CA . PRO A 1 113 ? 8.170 3.220 0.085 1.00 88.25 113 PRO A CA 1
ATOM 916 C C . PRO A 1 113 ? 7.349 4.203 -0.750 1.00 88.25 113 PRO A C 1
ATOM 918 O O . PRO A 1 113 ? 6.264 4.597 -0.338 1.00 88.25 113 PRO A O 1
ATOM 921 N N . LYS A 1 114 ? 7.821 4.597 -1.940 1.00 85.12 114 LYS A N 1
ATOM 922 C CA . LYS A 1 114 ? 7.065 5.501 -2.821 1.00 85.12 114 LYS A CA 1
ATOM 923 C C . LYS A 1 114 ? 5.791 4.823 -3.301 1.00 85.12 114 LYS A C 1
ATOM 925 O O . LYS A 1 114 ? 4.718 5.417 -3.235 1.00 85.12 114 LYS A O 1
ATOM 930 N N . LYS A 1 115 ? 5.906 3.566 -3.741 1.00 83.00 115 LYS A N 1
ATOM 931 C CA . LYS A 1 115 ? 4.767 2.762 -4.198 1.00 83.00 115 LYS A CA 1
ATOM 932 C C . LYS A 1 115 ? 3.843 2.373 -3.041 1.00 83.00 115 LYS A C 1
ATOM 934 O O . LYS A 1 115 ? 2.629 2.438 -3.201 1.00 83.00 115 LYS A O 1
ATOM 939 N N . SER A 1 116 ? 4.381 1.987 -1.883 1.00 90.00 116 SER A N 1
ATOM 940 C CA . SER A 1 116 ? 3.545 1.634 -0.730 1.00 90.00 116 SER A CA 1
ATOM 941 C C . SER A 1 116 ? 2.795 2.843 -0.186 1.00 90.00 116 SER A C 1
ATOM 943 O O . SER A 1 116 ? 1.581 2.756 -0.035 1.00 90.00 116 SER A O 1
ATOM 945 N N . CYS A 1 117 ? 3.459 3.986 0.018 1.00 91.00 117 CYS A N 1
ATOM 946 C CA . CYS A 1 117 ? 2.790 5.209 0.464 1.00 91.00 117 CYS A CA 1
ATOM 947 C C . CYS A 1 117 ? 1.710 5.649 -0.523 1.00 91.00 117 CYS A C 1
ATOM 949 O O . CYS A 1 117 ? 0.599 5.926 -0.096 1.00 91.00 117 CYS A O 1
ATOM 951 N N . ALA A 1 118 ? 2.001 5.645 -1.826 1.00 84.69 118 ALA A N 1
ATOM 952 C CA . ALA A 1 118 ? 1.031 5.951 -2.876 1.00 84.69 118 ALA A CA 1
ATOM 953 C C . ALA A 1 118 ? -0.305 5.213 -2.706 1.00 84.69 118 ALA A C 1
ATOM 955 O O . ALA A 1 118 ? -1.359 5.840 -2.648 1.00 84.69 118 ALA A O 1
ATOM 956 N N . VAL A 1 119 ? -0.241 3.886 -2.594 1.00 87.44 119 VAL A N 1
ATOM 957 C CA . VAL A 1 119 ? -1.429 3.031 -2.487 1.00 87.44 119 VAL A CA 1
ATOM 958 C C . VAL A 1 119 ? -2.081 3.167 -1.113 1.00 87.44 119 VAL A C 1
ATOM 960 O O . VAL A 1 119 ? -3.296 3.286 -1.006 1.00 87.44 119 VAL A O 1
ATOM 963 N N . LEU A 1 120 ? -1.285 3.165 -0.041 1.00 94.94 120 LEU A N 1
ATOM 964 C CA . LEU A 1 120 ? -1.798 3.213 1.330 1.00 94.94 120 LEU A CA 1
ATOM 965 C C . LEU A 1 120 ? -2.497 4.527 1.655 1.00 94.94 120 LEU A C 1
ATOM 967 O O . LEU A 1 120 ? -3.442 4.547 2.435 1.00 94.94 120 LEU A O 1
ATOM 971 N N . ILE A 1 121 ? -2.049 5.614 1.047 1.00 91.50 121 ILE A N 1
ATOM 972 C CA . ILE A 1 121 ? -2.700 6.903 1.168 1.00 91.50 121 ILE A CA 1
ATOM 973 C C . ILE A 1 121 ? -4.120 6.855 0.571 1.00 91.50 121 ILE A C 1
ATOM 975 O O . ILE A 1 121 ? -5.055 7.316 1.218 1.00 91.50 121 ILE A O 1
ATOM 979 N N . GLU A 1 122 ? -4.309 6.257 -0.612 1.00 88.06 122 GLU A N 1
ATOM 980 C CA . GLU A 1 122 ? -5.649 6.096 -1.204 1.00 88.06 122 GLU A CA 1
ATOM 981 C C . GLU A 1 122 ? -6.559 5.233 -0.325 1.00 88.06 122 GLU A C 1
ATOM 983 O O . GLU A 1 122 ? -7.730 5.555 -0.131 1.00 88.06 122 GLU A O 1
ATOM 988 N N . VAL A 1 123 ? -6.007 4.157 0.241 1.00 94.75 123 VAL A N 1
ATOM 989 C CA . VAL A 1 123 ? -6.714 3.271 1.176 1.00 94.75 123 VAL A CA 1
ATOM 990 C C . VAL A 1 123 ? -7.157 4.042 2.417 1.00 94.75 123 VAL A C 1
ATOM 992 O O . VAL A 1 123 ? -8.313 3.940 2.820 1.00 94.75 123 VAL A O 1
ATOM 995 N N . LEU A 1 124 ? -6.264 4.840 3.009 1.00 94.88 124 LEU A N 1
ATOM 996 C CA . LEU A 1 124 ? -6.573 5.647 4.187 1.00 94.88 124 LEU A CA 1
ATOM 997 C C . LEU A 1 124 ? -7.642 6.706 3.882 1.00 94.88 124 LEU A C 1
ATOM 999 O O . LEU A 1 124 ? -8.567 6.881 4.671 1.00 94.88 124 LEU A O 1
ATOM 1003 N N . SER A 1 125 ? -7.563 7.367 2.724 1.00 90.75 125 SER A N 1
ATOM 1004 C CA . SER A 1 125 ? -8.601 8.295 2.263 1.00 90.75 125 SER A CA 1
ATOM 1005 C C . SER A 1 125 ? -9.946 7.598 2.045 1.00 90.75 125 SER A C 1
ATOM 1007 O O . SER A 1 125 ? -10.979 8.138 2.434 1.00 90.75 125 SER A O 1
ATOM 1009 N N . GLY A 1 126 ? -9.958 6.387 1.480 1.00 91.62 126 GLY A N 1
ATOM 1010 C CA . GLY A 1 126 ? -11.169 5.571 1.338 1.00 91.62 126 GLY A CA 1
ATOM 1011 C C . GLY A 1 126 ? -11.813 5.245 2.686 1.00 91.62 126 GLY A C 1
ATOM 1012 O O . GLY A 1 126 ? -13.009 5.469 2.872 1.00 91.62 126 GLY A O 1
ATOM 1013 N N . ILE A 1 127 ? -10.998 4.823 3.655 1.00 94.62 127 ILE A N 1
ATOM 1014 C CA . ILE A 1 127 ? -11.426 4.556 5.035 1.00 94.62 127 ILE A CA 1
ATOM 1015 C C . ILE A 1 127 ? -12.008 5.816 5.690 1.00 94.62 127 ILE A C 1
ATOM 1017 O O . ILE A 1 127 ? -13.104 5.765 6.246 1.00 94.62 127 ILE A O 1
ATOM 1021 N N . ALA A 1 128 ? -11.312 6.951 5.598 1.00 91.19 128 ALA A N 1
ATOM 1022 C CA . ALA A 1 128 ? -11.761 8.207 6.196 1.00 91.19 128 ALA A CA 1
ATOM 1023 C C . ALA A 1 128 ? -13.083 8.704 5.595 1.00 91.19 128 ALA A C 1
ATOM 1025 O O . ALA A 1 128 ? -13.967 9.146 6.328 1.00 91.19 128 ALA A O 1
ATOM 1026 N N . ASN A 1 129 ? -13.255 8.556 4.279 1.00 91.31 129 ASN A N 1
ATOM 1027 C CA . ASN A 1 129 ? -14.498 8.897 3.591 1.00 91.31 129 ASN A CA 1
ATOM 1028 C C . ASN A 1 129 ? -15.669 8.005 4.028 1.00 91.31 129 ASN A C 1
ATOM 1030 O O . ASN A 1 129 ? -16.770 8.509 4.239 1.00 91.31 129 ASN A O 1
ATOM 1034 N N . GLU A 1 130 ? -15.452 6.695 4.186 1.00 93.00 130 GLU A N 1
ATOM 1035 C CA . GLU A 1 130 ? -16.491 5.772 4.670 1.00 93.00 130 GLU A CA 1
ATOM 1036 C C . GLU A 1 130 ? -16.868 6.035 6.136 1.00 93.00 130 GLU A C 1
ATOM 1038 O O . GLU A 1 130 ? -18.033 5.885 6.504 1.00 93.00 130 GLU A O 1
ATOM 1043 N N . LEU A 1 131 ? -15.910 6.484 6.950 1.00 91.31 131 LEU A N 1
ATOM 1044 C CA . LEU A 1 131 ? -16.122 6.883 8.343 1.00 91.31 131 LEU A CA 1
ATOM 1045 C C . LEU A 1 131 ? -16.636 8.322 8.510 1.00 91.31 131 LEU A C 1
ATOM 1047 O O . LEU A 1 131 ? -17.075 8.684 9.601 1.00 91.31 131 LEU A O 1
ATOM 1051 N N . ASN A 1 132 ? -16.601 9.136 7.452 1.00 92.38 132 ASN A N 1
ATOM 1052 C CA . ASN A 1 132 ? -16.885 10.571 7.489 1.00 92.38 132 ASN A CA 1
ATOM 1053 C C . ASN A 1 132 ? -16.045 11.311 8.555 1.00 92.38 132 ASN A C 1
ATOM 1055 O O . ASN A 1 132 ? -16.567 12.094 9.354 1.00 92.38 132 ASN A O 1
ATOM 1059 N N . VAL A 1 133 ? -14.740 11.033 8.569 1.00 89.69 133 VAL A N 1
ATOM 1060 C CA . VAL A 1 133 ? -13.748 11.655 9.460 1.00 89.69 133 VAL A CA 1
ATOM 1061 C C . VAL A 1 133 ? -12.685 12.397 8.658 1.00 89.69 133 VAL A C 1
ATOM 1063 O O . VAL A 1 133 ? -12.430 12.088 7.495 1.00 89.69 133 VAL A O 1
ATOM 1066 N N . GLU A 1 134 ? -12.042 13.376 9.287 1.00 87.94 134 GLU A N 1
ATOM 1067 C CA . GLU A 1 134 ? -10.915 14.089 8.689 1.00 87.94 134 GLU A CA 1
ATOM 1068 C C . GLU A 1 134 ? -9.591 13.363 8.969 1.00 87.94 134 GLU A C 1
ATOM 1070 O O . GLU A 1 134 ? -9.421 12.682 9.984 1.00 87.94 134 GLU A O 1
ATOM 1075 N N . LEU A 1 135 ? -8.636 13.508 8.051 1.00 89.81 135 LEU A N 1
ATOM 1076 C CA . LEU A 1 135 ? -7.280 12.997 8.221 1.00 89.81 135 LEU A CA 1
ATOM 1077 C C . LEU A 1 135 ? -6.392 14.071 8.850 1.00 89.81 135 LEU A C 1
ATOM 1079 O O . LEU A 1 135 ? -6.319 15.195 8.353 1.00 89.81 135 LEU A O 1
ATOM 1083 N N . ASP A 1 136 ? -5.663 13.691 9.894 1.00 89.56 136 ASP A N 1
ATOM 1084 C CA . ASP A 1 136 ? -4.601 14.494 10.495 1.00 89.56 136 ASP A CA 1
ATOM 1085 C C . ASP A 1 136 ? -3.226 13.825 10.327 1.00 89.56 136 ASP A C 1
ATOM 1087 O O . ASP A 1 136 ? -3.109 12.664 9.931 1.00 89.56 136 ASP A O 1
ATOM 1091 N N . GLU A 1 137 ? -2.155 14.572 10.606 1.00 91.00 137 GLU A N 1
ATOM 1092 C CA . GLU A 1 137 ? -0.779 14.078 10.454 1.00 91.00 137 GLU A CA 1
ATOM 1093 C C . GLU A 1 137 ? -0.486 12.831 11.306 1.00 91.00 137 GLU A C 1
ATOM 1095 O O . GLU A 1 137 ? 0.303 11.985 10.882 1.00 91.00 137 GLU A O 1
ATOM 1100 N N . ASP A 1 138 ? -1.120 12.683 12.471 1.00 93.94 138 ASP A N 1
ATOM 1101 C CA . ASP A 1 138 ? -0.845 11.593 13.408 1.00 93.94 138 ASP A CA 1
ATOM 1102 C C . ASP A 1 138 ? -1.379 10.255 12.879 1.00 93.94 138 ASP A C 1
ATOM 1104 O O . ASP A 1 138 ? -0.628 9.273 12.825 1.00 93.94 138 ASP A O 1
ATOM 1108 N N . ILE A 1 139 ? -2.620 10.215 12.379 1.00 94.88 139 ILE A N 1
ATOM 1109 C CA . ILE A 1 139 ? -3.144 8.991 11.756 1.00 94.88 139 ILE A CA 1
ATOM 1110 C C . ILE A 1 139 ? -2.411 8.646 10.459 1.00 94.88 139 ILE A C 1
ATOM 1112 O O . ILE A 1 139 ? -2.141 7.471 10.210 1.00 94.88 139 ILE A O 1
ATOM 1116 N N . ILE A 1 140 ? -2.012 9.647 9.664 1.00 94.75 140 ILE A N 1
ATOM 1117 C CA . ILE A 1 140 ? -1.240 9.422 8.433 1.00 94.75 140 ILE A CA 1
ATOM 1118 C C . ILE A 1 140 ? 0.092 8.746 8.769 1.00 94.75 140 ILE A C 1
ATOM 1120 O O . ILE A 1 140 ? 0.439 7.731 8.164 1.00 94.75 140 ILE A O 1
ATOM 1124 N N . ILE A 1 141 ? 0.830 9.263 9.759 1.00 95.94 141 ILE A N 1
ATOM 1125 C CA . ILE A 1 141 ? 2.101 8.669 10.192 1.00 95.94 141 ILE A CA 1
ATOM 1126 C C . ILE A 1 141 ? 1.872 7.234 10.664 1.00 95.94 141 ILE A C 1
ATOM 1128 O O . ILE A 1 141 ? 2.509 6.313 10.148 1.00 95.94 141 ILE A O 1
ATOM 1132 N N . LYS A 1 142 ? 0.955 7.027 11.618 1.00 96.38 142 LYS A N 1
ATOM 1133 C CA . LYS A 1 142 ? 0.683 5.700 12.189 1.00 96.38 142 LYS A CA 1
ATOM 1134 C C . LYS A 1 142 ? 0.319 4.694 11.100 1.00 96.38 142 LYS A C 1
ATOM 1136 O O . LYS A 1 142 ? 0.912 3.615 11.039 1.00 96.38 142 LYS A O 1
ATOM 1141 N N . PHE A 1 143 ? -0.589 5.075 10.206 1.00 97.69 143 PHE A N 1
ATOM 1142 C CA . PHE A 1 143 ? -1.100 4.201 9.161 1.00 97.69 143 PHE A CA 1
ATOM 1143 C C . PHE A 1 143 ? -0.036 3.850 8.121 1.00 97.69 143 PHE A C 1
ATOM 1145 O O . PHE A 1 143 ? 0.163 2.667 7.834 1.00 97.69 143 PHE A O 1
ATOM 1152 N N . LEU A 1 144 ? 0.685 4.841 7.578 1.00 96.69 144 LEU A N 1
ATOM 1153 C CA . LEU A 1 144 ? 1.692 4.589 6.541 1.00 96.69 144 LEU A CA 1
ATOM 1154 C C . LEU A 1 144 ? 2.851 3.746 7.066 1.00 96.69 144 LEU A C 1
ATOM 1156 O O . LEU A 1 144 ? 3.301 2.833 6.367 1.00 96.69 144 LEU A O 1
ATOM 1160 N N . PHE A 1 145 ? 3.296 3.994 8.300 1.00 97.00 145 PHE A N 1
ATOM 1161 C CA . PHE A 1 145 ? 4.341 3.182 8.915 1.00 97.00 145 PHE A CA 1
ATOM 1162 C C . PHE A 1 145 ? 3.873 1.768 9.218 1.00 97.00 145 PHE A C 1
ATOM 1164 O O . PHE A 1 145 ? 4.542 0.812 8.814 1.00 97.00 145 PHE A O 1
ATOM 1171 N N . HIS A 1 146 ? 2.728 1.619 9.888 1.00 96.50 146 HIS A N 1
ATOM 1172 C CA . HIS A 1 146 ? 2.205 0.305 10.237 1.00 96.50 146 HIS A CA 1
ATOM 1173 C C . HIS A 1 146 ? 1.977 -0.543 8.986 1.00 96.50 146 HIS A C 1
ATOM 1175 O O . HIS A 1 146 ? 2.512 -1.650 8.885 1.00 96.50 146 HIS A O 1
ATOM 1181 N N . CYS A 1 147 ? 1.250 -0.002 8.007 1.00 97.69 147 CYS A N 1
ATOM 1182 C CA . CYS A 1 147 ? 0.846 -0.758 6.833 1.00 97.69 147 CYS A CA 1
ATOM 1183 C C . CYS A 1 147 ? 2.018 -1.035 5.885 1.00 9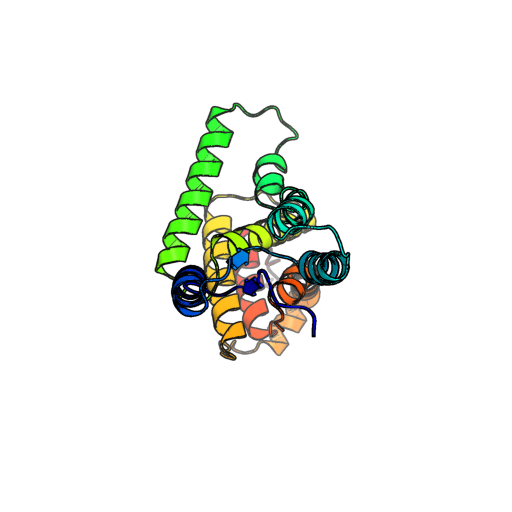7.69 147 CYS A C 1
ATOM 1185 O O . CYS A 1 147 ? 2.090 -2.131 5.338 1.00 97.69 147 CYS A O 1
ATOM 1187 N N . SER A 1 148 ? 2.983 -0.118 5.732 1.00 96.31 148 SER A N 1
ATOM 1188 C CA . SER A 1 148 ? 4.182 -0.413 4.928 1.00 96.31 148 SER A CA 1
ATOM 1189 C C . SER A 1 148 ? 5.009 -1.538 5.557 1.00 96.31 148 SER A C 1
ATOM 1191 O O . SER A 1 148 ? 5.413 -2.475 4.870 1.00 96.31 148 SER A O 1
ATOM 1193 N N . CYS A 1 149 ? 5.202 -1.504 6.880 1.00 94.69 149 CYS A N 1
ATOM 1194 C CA . CYS A 1 149 ? 5.906 -2.575 7.587 1.00 94.69 149 CYS A CA 1
ATOM 1195 C C . CYS A 1 149 ? 5.123 -3.897 7.549 1.00 94.69 149 CYS A C 1
ATOM 1197 O O . CYS A 1 149 ? 5.724 -4.963 7.441 1.00 94.69 149 CYS A O 1
ATOM 1199 N N . MET A 1 150 ? 3.793 -3.842 7.645 1.00 96.19 150 MET A N 1
ATOM 1200 C CA . MET A 1 150 ? 2.907 -4.999 7.505 1.00 96.19 150 MET A CA 1
ATOM 1201 C C . MET A 1 150 ? 3.043 -5.635 6.123 1.00 96.19 150 MET A C 1
ATOM 1203 O O . MET A 1 150 ? 3.301 -6.831 6.044 1.00 96.19 150 MET A O 1
ATOM 1207 N N . ILE A 1 151 ? 2.928 -4.854 5.044 1.00 95.56 151 ILE A N 1
ATOM 1208 C CA . ILE A 1 151 ? 3.072 -5.355 3.670 1.00 95.56 151 ILE A CA 1
ATOM 1209 C C . ILE A 1 151 ? 4.425 -6.052 3.506 1.00 95.56 151 ILE A C 1
ATOM 1211 O O . ILE A 1 151 ? 4.472 -7.183 3.028 1.00 95.56 151 ILE A O 1
ATOM 1215 N N . GLU A 1 152 ? 5.517 -5.433 3.966 1.00 93.38 152 GLU A N 1
ATOM 1216 C CA . GLU A 1 152 ? 6.844 -6.052 3.911 1.00 93.38 152 GLU A CA 1
ATOM 1217 C C . GLU A 1 152 ? 6.902 -7.380 4.683 1.00 93.38 152 GLU A C 1
ATOM 1219 O O . GLU A 1 152 ? 7.409 -8.375 4.161 1.00 93.38 152 GLU A O 1
ATOM 1224 N N . ARG A 1 153 ? 6.332 -7.446 5.894 1.00 92.88 153 ARG A N 1
ATOM 1225 C CA . ARG A 1 153 ? 6.253 -8.703 6.659 1.00 92.88 153 ARG A CA 1
ATOM 1226 C C . ARG A 1 153 ? 5.470 -9.783 5.917 1.00 92.88 153 ARG A C 1
ATOM 1228 O O . ARG A 1 153 ? 5.954 -10.913 5.833 1.00 92.88 153 ARG A O 1
ATOM 1235 N N . VAL A 1 154 ? 4.309 -9.442 5.359 1.00 93.06 154 VAL A N 1
ATOM 1236 C CA . VAL A 1 154 ? 3.447 -10.389 4.638 1.00 93.06 154 VAL A CA 1
ATOM 1237 C C . VAL A 1 154 ? 4.142 -10.900 3.372 1.00 93.06 154 VAL A C 1
ATOM 1239 O O . VAL A 1 154 ? 4.133 -12.106 3.132 1.00 93.06 154 VAL A O 1
ATOM 1242 N N . ILE A 1 155 ? 4.838 -10.036 2.618 1.00 89.31 155 ILE A N 1
ATOM 1243 C CA . ILE A 1 155 ? 5.688 -10.443 1.478 1.00 89.31 155 ILE A CA 1
ATOM 1244 C C . ILE A 1 155 ? 6.740 -11.471 1.922 1.00 89.31 155 ILE A C 1
ATOM 1246 O O . ILE A 1 155 ? 7.020 -12.441 1.218 1.00 89.31 155 ILE A O 1
ATOM 1250 N N . MET A 1 156 ? 7.305 -11.296 3.119 1.00 87.50 156 MET A N 1
ATOM 1251 C CA . MET A 1 156 ? 8.275 -12.225 3.705 1.00 87.50 156 MET A CA 1
ATOM 1252 C C . MET A 1 156 ? 7.646 -13.499 4.302 1.00 87.50 156 MET A C 1
ATOM 1254 O O . MET A 1 156 ? 8.369 -14.279 4.927 1.00 87.50 156 MET A O 1
ATOM 1258 N N . ASN A 1 157 ? 6.336 -13.724 4.139 1.00 82.69 157 ASN A N 1
ATOM 1259 C CA . ASN A 1 157 ? 5.567 -14.791 4.794 1.00 82.69 157 ASN A CA 1
ATOM 1260 C C . ASN A 1 157 ? 5.736 -14.806 6.324 1.00 82.69 157 ASN A C 1
ATOM 1262 O O . ASN A 1 157 ? 5.799 -15.865 6.952 1.00 82.69 157 ASN A O 1
ATOM 1266 N N . LYS A 1 158 ? 5.843 -13.621 6.929 1.00 78.94 158 LYS A N 1
ATOM 1267 C CA . LYS A 1 158 ? 5.812 -13.426 8.379 1.00 78.94 158 LYS A CA 1
ATOM 1268 C C . LYS A 1 158 ? 4.465 -12.823 8.753 1.00 78.94 158 LYS A C 1
ATOM 1270 O O . LYS A 1 158 ? 3.984 -11.933 8.060 1.00 78.94 158 LYS A O 1
ATOM 1275 N N . THR A 1 159 ? 3.899 -13.265 9.867 1.00 72.25 159 THR A N 1
ATOM 1276 C CA . THR A 1 159 ? 2.685 -12.676 10.439 1.00 72.25 159 THR A CA 1
ATOM 1277 C C . THR A 1 159 ? 2.924 -12.326 11.897 1.00 72.25 159 THR A C 1
ATOM 1279 O O . THR A 1 159 ? 3.699 -12.992 12.596 1.00 72.25 159 THR A O 1
ATOM 1282 N N . PHE A 1 160 ? 2.297 -11.250 12.355 1.00 75.75 160 PHE A N 1
ATOM 1283 C CA . PHE A 1 160 ? 2.187 -10.965 13.776 1.00 75.75 160 PHE A CA 1
ATOM 1284 C C . PHE A 1 160 ? 0.998 -11.690 14.381 1.00 75.75 160 PHE A C 1
ATOM 1286 O O . PHE A 1 160 ? -0.076 -11.738 13.797 1.00 75.75 160 PHE A O 1
ATOM 1293 N N . HIS A 1 161 ? 1.218 -12.240 15.573 1.00 80.19 161 HIS A N 1
ATOM 1294 C CA . HIS A 1 161 ? 0.163 -12.900 16.315 1.00 80.19 161 HIS A CA 1
ATOM 1295 C C . HIS A 1 161 ? -0.712 -11.862 17.018 1.00 80.19 161 HIS A C 1
ATOM 1297 O O . HIS A 1 161 ? -0.202 -11.087 17.832 1.00 80.19 161 HIS A O 1
ATOM 1303 N N . TYR A 1 162 ? -2.016 -11.898 16.754 1.00 77.38 162 TYR A N 1
ATOM 1304 C CA . TYR A 1 162 ? -3.004 -11.080 17.447 1.00 77.38 162 TYR A CA 1
ATOM 1305 C C . TYR A 1 162 ? -3.809 -11.959 18.402 1.00 77.38 162 TYR A C 1
ATOM 1307 O O . TYR A 1 162 ? -4.424 -12.958 18.016 1.00 77.38 162 TYR A O 1
ATOM 1315 N N . LYS A 1 163 ? -3.820 -11.593 19.685 1.00 80.00 163 LYS A N 1
ATOM 1316 C CA . LYS A 1 163 ? -4.543 -12.360 20.701 1.00 80.00 163 LYS A CA 1
ATOM 1317 C C . LYS A 1 163 ? -6.049 -12.213 20.471 1.00 80.00 163 LYS A C 1
ATOM 1319 O O . LYS A 1 163 ? -6.545 -11.099 20.409 1.00 80.00 163 LYS A O 1
ATOM 1324 N N . GLU A 1 164 ? -6.775 -13.332 20.420 1.00 83.69 164 GLU A N 1
ATOM 1325 C CA . GLU A 1 164 ? -8.252 -13.334 20.388 1.00 83.69 164 GLU A CA 1
ATOM 1326 C C . GLU A 1 164 ? -8.860 -12.645 19.144 1.00 83.69 164 GLU A C 1
ATOM 1328 O O . GLU A 1 164 ? -9.961 -12.094 19.187 1.00 83.69 164 GLU A O 1
ATOM 1333 N N . VAL A 1 165 ? -8.159 -12.733 18.003 1.00 86.94 165 VAL A N 1
ATOM 1334 C CA . VAL A 1 165 ? -8.573 -12.120 16.725 1.00 86.94 165 VAL A CA 1
ATOM 1335 C C . VAL A 1 165 ? -9.990 -12.505 16.294 1.00 86.94 165 VAL A C 1
ATOM 1337 O O . VAL A 1 165 ? -10.735 -11.656 15.820 1.00 86.94 165 VAL A O 1
ATOM 1340 N N . GLU A 1 166 ? -10.405 -13.753 16.518 1.00 88.50 166 GLU A N 1
ATOM 1341 C CA . GLU A 1 166 ? -11.744 -14.225 16.152 1.00 88.50 166 GLU A CA 1
ATOM 1342 C C . GLU A 1 166 ? -12.843 -13.493 16.934 1.00 88.50 166 GLU A C 1
ATOM 1344 O O . GLU A 1 166 ? -13.833 -13.051 16.351 1.00 88.50 166 GLU A O 1
ATOM 1349 N N . GLN A 1 167 ? -12.672 -13.310 18.252 1.00 89.25 167 GLN A N 1
ATOM 1350 C CA . GLN A 1 167 ? -13.652 -12.569 19.050 1.00 89.25 167 GLN A CA 1
ATOM 1351 C C . GLN A 1 167 ? -13.682 -11.091 18.659 1.00 89.25 167 GLN A C 1
ATOM 1353 O O . GLN A 1 167 ? -14.763 -10.506 18.566 1.00 89.25 167 GLN A O 1
ATOM 1358 N N . PHE A 1 168 ? -12.513 -10.503 18.401 1.00 90.81 168 PHE A N 1
ATOM 1359 C CA . PHE A 1 168 ? -12.413 -9.106 17.990 1.00 90.81 168 PHE A CA 1
ATOM 1360 C C . PHE A 1 168 ? -13.038 -8.861 16.610 1.00 90.81 168 PHE A C 1
ATOM 1362 O O . PHE A 1 168 ? -13.790 -7.908 16.417 1.00 90.81 168 PHE A O 1
ATOM 1369 N N . LYS A 1 169 ? -12.829 -9.776 15.660 1.00 90.69 169 LYS A N 1
ATOM 1370 C CA . LYS A 1 169 ? -13.449 -9.720 14.332 1.00 90.69 169 LYS A CA 1
ATOM 1371 C C . LYS A 1 169 ? -14.967 -9.841 14.389 1.00 90.69 169 LYS A C 1
ATOM 1373 O O . LYS A 1 169 ? -15.661 -9.183 13.617 1.00 90.69 169 LYS A O 1
ATOM 1378 N N . ILE A 1 170 ? -15.498 -10.651 15.306 1.00 90.75 170 ILE A N 1
ATOM 1379 C CA . ILE A 1 170 ? -16.946 -10.734 15.531 1.00 90.75 170 ILE A CA 1
ATOM 1380 C C . ILE A 1 170 ? -17.476 -9.410 16.094 1.00 90.75 170 ILE A C 1
ATOM 1382 O O . ILE A 1 170 ? -18.489 -8.913 15.605 1.00 90.75 170 ILE A O 1
ATOM 1386 N N . SER A 1 171 ? -16.806 -8.823 17.091 1.00 90.75 171 SER A N 1
ATOM 1387 C CA . SER A 1 171 ? -17.277 -7.586 17.730 1.00 90.75 171 SER A CA 1
ATOM 1388 C C . SER A 1 171 ? -17.147 -6.349 16.838 1.00 90.75 171 SER A C 1
ATOM 1390 O O . SER A 1 171 ? -17.942 -5.421 16.972 1.00 90.75 171 SER A O 1
ATOM 1392 N N . ARG A 1 172 ? -16.185 -6.338 15.908 1.00 91.56 172 ARG A N 1
ATOM 1393 C CA . ARG A 1 172 ? -15.923 -5.231 14.973 1.00 91.56 172 ARG A CA 1
ATOM 1394 C C . ARG A 1 172 ? -16.146 -5.629 13.513 1.00 91.56 172 ARG A C 1
ATOM 1396 O O . ARG A 1 172 ? -15.434 -5.158 12.631 1.00 91.56 172 ARG A O 1
ATOM 1403 N N . ASN A 1 173 ? -17.125 -6.493 13.232 1.00 93.25 173 ASN A N 1
ATOM 1404 C CA . ASN A 1 173 ? -17.305 -7.067 11.893 1.00 93.25 173 ASN A CA 1
ATOM 1405 C C . ASN A 1 173 ? -17.442 -6.011 10.782 1.00 93.25 173 ASN A C 1
ATOM 1407 O O . ASN A 1 173 ? -16.844 -6.165 9.721 1.00 93.25 173 ASN A O 1
ATOM 1411 N N . GLU A 1 174 ? -18.176 -4.925 11.035 1.00 92.88 174 GLU A N 1
ATOM 1412 C CA . GLU A 1 174 ? -18.333 -3.825 10.075 1.00 92.88 174 GLU A CA 1
ATOM 1413 C C . GLU A 1 174 ? -16.994 -3.151 9.751 1.00 92.88 174 GLU A C 1
ATOM 1415 O O . GLU A 1 174 ? -16.692 -2.922 8.579 1.00 92.88 174 GLU A O 1
ATOM 1420 N N . MET A 1 175 ? -16.153 -2.929 10.767 1.00 93.88 175 MET A N 1
ATOM 1421 C CA . MET A 1 175 ? -14.798 -2.409 10.584 1.00 93.88 175 MET A CA 1
ATOM 1422 C C . MET A 1 175 ? -13.929 -3.358 9.771 1.00 93.88 175 MET A C 1
ATOM 1424 O O . MET A 1 175 ? -13.315 -2.936 8.796 1.00 93.88 175 MET A O 1
ATOM 1428 N N . PHE A 1 176 ? -13.925 -4.649 10.104 1.00 96.00 176 PHE A N 1
ATOM 1429 C CA . PHE A 1 176 ? -13.175 -5.638 9.331 1.00 96.00 176 PHE A CA 1
ATOM 1430 C C . PHE A 1 176 ? -13.621 -5.686 7.867 1.00 96.00 176 PHE A C 1
ATOM 1432 O O . PHE A 1 176 ? -12.767 -5.693 6.988 1.00 96.00 176 PHE A O 1
ATOM 1439 N N . ASN A 1 177 ? -14.927 -5.642 7.592 1.00 95.69 177 ASN A N 1
ATOM 1440 C CA . ASN A 1 177 ? -15.445 -5.647 6.222 1.00 95.69 177 ASN A CA 1
ATOM 1441 C C . ASN A 1 177 ? -15.034 -4.386 5.443 1.00 95.69 177 ASN A C 1
ATOM 1443 O O . ASN A 1 177 ? -14.704 -4.469 4.259 1.00 95.69 177 ASN A O 1
ATOM 1447 N N . MET A 1 178 ? -15.047 -3.218 6.092 1.00 95.88 178 MET A N 1
ATOM 1448 C CA . MET A 1 178 ? -14.609 -1.961 5.481 1.00 95.88 178 MET A CA 1
ATOM 1449 C C . MET A 1 178 ? -13.102 -1.977 5.191 1.00 95.88 178 MET A C 1
ATOM 1451 O O . MET A 1 178 ? -12.685 -1.596 4.094 1.00 95.88 178 MET A O 1
ATOM 1455 N N . ILE A 1 179 ? -12.289 -2.450 6.141 1.00 96.50 179 ILE A N 1
ATOM 1456 C CA . ILE A 1 179 ? -10.847 -2.633 5.943 1.00 96.50 179 ILE A CA 1
ATOM 1457 C C . ILE A 1 179 ? -10.599 -3.635 4.811 1.00 96.50 179 ILE A C 1
ATOM 1459 O O . ILE A 1 179 ? -9.861 -3.314 3.886 1.00 96.50 179 ILE A O 1
ATOM 1463 N N . ASP A 1 180 ? -11.268 -4.790 4.802 1.00 95.69 180 ASP A N 1
ATOM 1464 C CA . ASP A 1 180 ? -11.156 -5.789 3.730 1.00 95.69 180 ASP A CA 1
ATOM 1465 C C . ASP A 1 180 ? -11.428 -5.180 2.356 1.00 95.69 180 ASP A C 1
ATOM 1467 O O . ASP A 1 180 ? -10.622 -5.327 1.438 1.00 95.69 180 ASP A O 1
ATOM 1471 N N . LYS A 1 181 ? -12.537 -4.446 2.227 1.00 96.25 181 LYS A N 1
ATOM 1472 C CA . LYS A 1 181 ? -12.935 -3.777 0.987 1.00 96.25 181 LYS A CA 1
ATOM 1473 C C . LYS A 1 181 ? -11.873 -2.787 0.500 1.00 96.25 181 LYS A C 1
ATOM 1475 O O . LYS A 1 181 ? -11.546 -2.800 -0.684 1.00 96.25 181 LYS A O 1
ATO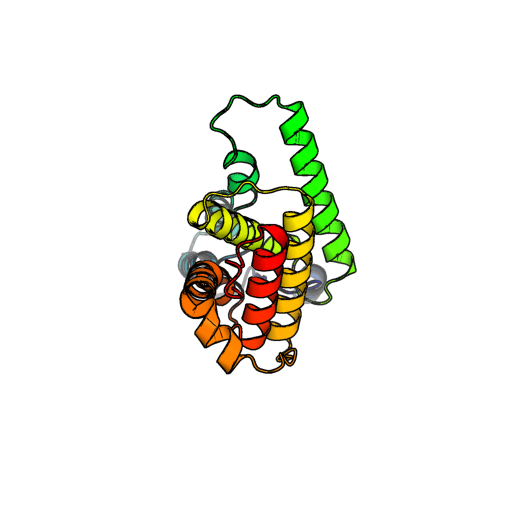M 1480 N N . ASN A 1 182 ? -11.342 -1.941 1.384 1.00 95.44 182 ASN A N 1
ATOM 1481 C CA . ASN A 1 182 ? -10.347 -0.931 1.007 1.00 95.44 182 ASN A CA 1
ATOM 1482 C C . ASN A 1 182 ? -8.968 -1.551 0.719 1.00 95.44 182 ASN A C 1
ATOM 1484 O O . ASN A 1 182 ? -8.242 -1.066 -0.146 1.00 95.44 182 ASN A O 1
ATOM 1488 N N . PHE A 1 183 ? -8.612 -2.654 1.382 1.00 96.62 183 PHE A N 1
ATOM 1489 C CA . PHE A 1 183 ? -7.315 -3.312 1.208 1.00 96.62 183 PHE A CA 1
ATOM 1490 C C . PHE A 1 183 ? -7.238 -4.278 0.016 1.00 96.62 183 PHE A C 1
ATOM 1492 O O . PHE A 1 183 ? -6.134 -4.730 -0.295 1.00 96.62 183 PHE A O 1
ATOM 1499 N N . VAL A 1 184 ? -8.334 -4.547 -0.711 1.00 93.38 184 VAL A N 1
ATOM 1500 C CA . VAL A 1 184 ? -8.295 -5.346 -1.958 1.00 93.38 184 VAL A CA 1
ATOM 1501 C C . VAL A 1 184 ? -7.232 -4.812 -2.921 1.00 93.38 184 VAL A C 1
ATOM 1503 O O . VAL A 1 184 ? -6.407 -5.576 -3.416 1.00 93.38 184 VAL A O 1
ATOM 1506 N N . THR A 1 185 ? -7.186 -3.493 -3.117 1.00 85.81 185 THR A N 1
ATOM 1507 C CA . THR A 1 185 ? -6.204 -2.840 -3.995 1.00 85.81 185 THR A CA 1
ATOM 1508 C C . THR A 1 185 ? -4.763 -3.103 -3.547 1.00 85.81 185 THR A C 1
ATOM 1510 O O . THR A 1 185 ? -3.884 -3.325 -4.376 1.00 85.81 185 THR A O 1
ATOM 1513 N N . VAL A 1 186 ? -4.505 -3.136 -2.236 1.00 92.38 186 VAL A N 1
ATOM 1514 C CA . VAL A 1 186 ? -3.179 -3.459 -1.680 1.00 92.38 186 VAL A CA 1
ATOM 1515 C C . VAL A 1 186 ? -2.821 -4.912 -1.983 1.00 92.38 186 VAL A C 1
ATOM 1517 O O . VAL A 1 186 ? -1.734 -5.189 -2.489 1.00 92.38 186 VAL A O 1
ATOM 1520 N N . GLU A 1 187 ? -3.736 -5.843 -1.709 1.00 91.88 187 GLU A N 1
ATOM 1521 C CA . GLU A 1 187 ? -3.528 -7.269 -1.974 1.00 91.88 187 GLU A CA 1
ATOM 1522 C C . GLU A 1 187 ? -3.231 -7.544 -3.454 1.00 91.88 187 GLU A C 1
ATOM 1524 O O . GLU A 1 187 ? -2.328 -8.321 -3.767 1.00 91.88 187 GLU A O 1
ATOM 1529 N N . GLU A 1 188 ? -3.941 -6.875 -4.364 1.00 86.19 188 GLU A N 1
ATOM 1530 C CA . GLU A 1 188 ? -3.745 -7.009 -5.808 1.00 86.19 188 GLU A CA 1
ATOM 1531 C C . GLU A 1 188 ? -2.426 -6.392 -6.288 1.00 86.19 188 GLU A C 1
ATOM 1533 O O . GLU A 1 188 ? -1.691 -7.032 -7.044 1.00 86.19 188 GLU A O 1
ATOM 1538 N N . ILE A 1 189 ? -2.095 -5.174 -5.843 1.00 80.62 189 ILE A N 1
ATOM 1539 C CA . ILE A 1 189 ? -0.894 -4.453 -6.297 1.00 80.62 189 ILE A CA 1
ATOM 1540 C C . ILE A 1 189 ? 0.393 -5.119 -5.807 1.00 80.62 189 ILE A C 1
ATOM 1542 O O . ILE A 1 189 ? 1.381 -5.148 -6.548 1.00 80.62 189 ILE A O 1
ATOM 1546 N N . PHE A 1 190 ? 0.395 -5.625 -4.573 1.00 85.19 190 PHE A N 1
ATOM 1547 C CA . PHE A 1 190 ? 1.567 -6.263 -3.969 1.00 85.19 190 PHE A CA 1
ATOM 1548 C C . PHE A 1 190 ? 1.551 -7.791 -4.095 1.00 85.19 190 PHE A C 1
ATOM 1550 O O . PHE A 1 190 ? 2.533 -8.440 -3.741 1.00 85.19 190 PHE A O 1
ATOM 1557 N N . GLY A 1 191 ? 0.471 -8.379 -4.623 1.00 85.06 191 GLY A N 1
ATOM 1558 C CA . GLY A 1 191 ? 0.356 -9.823 -4.833 1.00 85.06 191 GLY A CA 1
ATOM 1559 C C . GLY A 1 191 ? 0.364 -10.628 -3.532 1.00 85.06 191 GLY A C 1
ATOM 1560 O O . GLY A 1 191 ? 0.959 -11.705 -3.480 1.00 85.06 191 GLY A O 1
ATOM 1561 N N . ILE A 1 192 ? -0.268 -10.105 -2.479 1.00 91.62 192 ILE A N 1
ATOM 1562 C CA . ILE A 1 192 ? -0.283 -10.695 -1.132 1.00 91.62 192 ILE A CA 1
ATOM 1563 C C . ILE A 1 192 ? -1.701 -11.020 -0.654 1.00 91.62 192 ILE A C 1
ATOM 1565 O O . ILE A 1 192 ? -2.692 -10.596 -1.244 1.00 91.62 192 ILE A O 1
ATOM 1569 N N . LYS A 1 193 ? -1.794 -11.770 0.450 1.00 93.44 193 LYS A N 1
ATOM 1570 C CA . LYS A 1 193 ? -3.027 -11.939 1.227 1.00 93.44 193 LYS A CA 1
ATOM 1571 C C . LYS A 1 193 ? -2.782 -11.503 2.661 1.00 93.44 193 LYS A C 1
ATOM 1573 O O . LYS A 1 193 ? -1.899 -12.043 3.325 1.00 93.44 193 LYS A O 1
ATOM 1578 N N . ILE A 1 194 ? -3.544 -10.520 3.120 1.00 94.75 194 ILE A N 1
ATOM 1579 C CA . ILE A 1 194 ? -3.410 -9.948 4.456 1.00 94.75 194 ILE A CA 1
ATOM 1580 C C . ILE A 1 194 ? -4.327 -10.738 5.391 1.00 94.75 194 ILE A C 1
ATOM 1582 O O . ILE A 1 194 ? -5.533 -10.846 5.164 1.00 94.75 194 ILE A O 1
ATOM 1586 N N . GLY A 1 195 ? -3.744 -11.327 6.434 1.00 92.94 195 GLY A N 1
ATOM 1587 C CA . GLY A 1 195 ? -4.480 -12.103 7.431 1.00 92.94 195 GLY A CA 1
ATOM 1588 C C . GLY A 1 195 ? -5.294 -11.229 8.386 1.00 92.94 195 GLY A C 1
ATOM 1589 O O . GLY A 1 195 ? -5.017 -10.041 8.551 1.00 92.94 195 GLY A O 1
ATOM 1590 N N . ASP A 1 196 ? -6.274 -11.837 9.055 1.00 93.69 196 ASP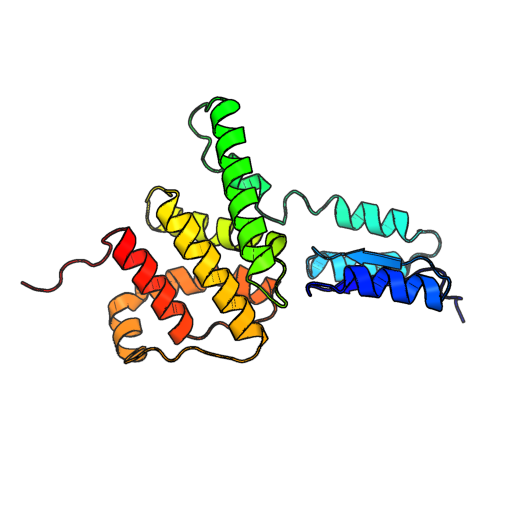 A N 1
ATOM 1591 C CA . ASP A 1 196 ? -7.139 -11.144 10.019 1.00 93.69 196 ASP A CA 1
ATOM 1592 C C . ASP A 1 196 ? -6.358 -10.555 11.203 1.00 93.69 196 ASP A C 1
ATOM 1594 O O . ASP A 1 196 ? -6.729 -9.503 11.712 1.00 93.69 196 ASP A O 1
ATOM 1598 N N . GLU A 1 197 ? -5.250 -11.180 11.612 1.00 92.06 197 GLU A N 1
ATOM 1599 C CA . GLU A 1 197 ? -4.399 -10.673 12.700 1.00 92.06 197 GLU A CA 1
ATOM 1600 C C . GLU A 1 197 ? -3.760 -9.320 12.359 1.00 92.06 197 GLU A C 1
ATOM 1602 O O . GLU A 1 197 ? -3.717 -8.422 13.193 1.00 92.06 197 GLU A O 1
ATOM 1607 N N . GLU A 1 198 ? -3.303 -9.140 11.118 1.00 94.25 198 GLU A N 1
ATOM 1608 C CA . GLU A 1 198 ? -2.732 -7.865 10.672 1.00 94.25 198 GLU A CA 1
ATOM 1609 C C . GLU A 1 198 ? -3.836 -6.801 10.516 1.00 94.25 198 GLU A C 1
ATOM 1611 O O . GLU A 1 198 ? -3.655 -5.646 10.896 1.00 94.25 198 GLU A O 1
ATOM 1616 N N . LYS A 1 199 ? -5.028 -7.202 10.049 1.00 95.00 199 LYS A N 1
ATOM 1617 C CA . LYS A 1 199 ? -6.202 -6.313 9.970 1.00 95.00 199 LYS A CA 1
ATOM 1618 C C . LYS A 1 199 ? -6.689 -5.872 11.344 1.00 95.00 199 LYS A C 1
ATOM 1620 O O . LYS A 1 199 ? -7.127 -4.736 11.480 1.00 95.00 199 LYS A O 1
ATOM 1625 N N . ALA A 1 200 ? -6.579 -6.724 12.362 1.00 94.69 200 ALA A N 1
ATOM 1626 C CA . ALA A 1 200 ? -6.950 -6.382 13.729 1.00 94.69 200 ALA A CA 1
ATOM 1627 C C . ALA A 1 200 ? -6.155 -5.181 14.255 1.00 94.69 200 ALA A C 1
ATOM 1629 O O . ALA A 1 200 ? -6.751 -4.263 14.811 1.00 94.69 200 ALA A O 1
ATOM 1630 N N . TYR A 1 201 ? -4.844 -5.125 13.998 1.00 95.12 201 TYR A N 1
ATOM 1631 C CA . TYR A 1 201 ? -4.036 -3.958 14.360 1.00 95.12 201 TYR A CA 1
ATOM 1632 C C . TYR A 1 201 ? -4.464 -2.684 13.622 1.00 95.12 201 TYR A C 1
ATOM 1634 O O . TYR A 1 201 ? -4.420 -1.600 14.202 1.00 95.12 201 TYR A O 1
ATOM 1642 N N . ILE A 1 202 ? -4.901 -2.798 12.363 1.00 96.62 202 ILE A N 1
ATOM 1643 C CA . ILE A 1 202 ? -5.424 -1.654 11.605 1.00 96.62 202 ILE A CA 1
ATOM 1644 C C . ILE A 1 202 ? -6.742 -1.168 12.211 1.00 96.62 202 ILE A C 1
ATOM 1646 O O . ILE A 1 202 ? -6.899 0.030 12.436 1.00 96.62 202 ILE A O 1
ATOM 1650 N N . VAL A 1 203 ? -7.664 -2.086 12.511 1.00 95.56 203 VAL A N 1
ATOM 1651 C CA . VAL A 1 203 ? -8.945 -1.760 13.152 1.00 95.56 203 VAL A CA 1
ATOM 1652 C C . VAL A 1 203 ? -8.710 -1.095 14.506 1.00 95.56 203 VAL A C 1
ATOM 1654 O O . VAL A 1 203 ? -9.248 -0.022 14.742 1.00 95.56 203 VAL A O 1
ATOM 1657 N N . GLU A 1 204 ? -7.850 -1.660 15.354 1.00 94.44 204 GLU A N 1
ATOM 1658 C CA . GLU A 1 204 ? -7.514 -1.096 16.668 1.00 94.44 204 GLU A CA 1
ATOM 1659 C C . GLU A 1 204 ? -6.896 0.306 16.561 1.00 94.44 204 GLU A C 1
ATOM 1661 O O . GLU A 1 204 ? -7.247 1.201 17.330 1.00 94.44 204 GLU A O 1
ATOM 1666 N N . MET A 1 205 ? -6.008 0.522 15.587 1.00 95.44 205 MET A N 1
ATOM 1667 C CA . MET A 1 205 ? -5.392 1.825 15.326 1.00 95.44 205 MET A CA 1
ATOM 1668 C C . MET A 1 205 ? -6.431 2.882 14.933 1.00 95.44 205 MET A C 1
ATOM 1670 O O . MET A 1 205 ? -6.401 3.985 15.476 1.00 95.44 205 MET A O 1
ATOM 1674 N N . ILE A 1 206 ? -7.332 2.554 14.004 1.00 95.12 206 ILE A N 1
ATOM 1675 C CA . ILE A 1 206 ? -8.397 3.460 13.545 1.00 95.12 206 ILE A CA 1
ATOM 1676 C C . ILE A 1 206 ? -9.385 3.728 14.684 1.00 95.12 206 ILE A C 1
ATOM 1678 O O . ILE A 1 206 ? -9.716 4.882 14.948 1.00 95.12 206 ILE A O 1
ATOM 1682 N N . ASP A 1 207 ? -9.769 2.678 15.411 1.00 91.81 207 ASP A N 1
ATOM 1683 C CA . ASP A 1 207 ? -10.679 2.755 16.551 1.00 91.81 207 ASP A CA 1
ATOM 1684 C C . ASP A 1 207 ? -10.162 3.653 17.666 1.00 91.81 207 ASP A C 1
ATOM 1686 O O . ASP A 1 207 ? -10.910 4.465 18.206 1.00 91.81 207 ASP A O 1
ATOM 1690 N N . THR A 1 208 ? -8.877 3.523 17.987 1.00 92.12 208 THR A N 1
ATOM 1691 C CA . THR A 1 208 ? -8.227 4.330 19.021 1.00 92.12 208 THR A CA 1
ATOM 1692 C C . THR A 1 208 ? -8.052 5.782 18.587 1.00 92.12 208 THR A C 1
ATOM 1694 O O . THR A 1 208 ? -8.037 6.672 19.428 1.00 92.12 208 THR A O 1
ATOM 1697 N N . HIS A 1 209 ? -7.864 6.041 17.290 1.00 92.69 209 HIS A N 1
ATOM 1698 C CA . HIS A 1 209 ? -7.625 7.398 16.794 1.00 92.69 209 HIS A CA 1
ATOM 1699 C C . HIS A 1 209 ? -8.908 8.220 16.686 1.00 92.69 209 HIS A C 1
ATOM 1701 O O . HIS A 1 209 ? -8.913 9.402 17.014 1.00 92.69 209 HIS A O 1
ATOM 1707 N N . TYR A 1 210 ? -9.988 7.594 16.221 1.00 90.12 210 TYR A N 1
ATOM 1708 C CA . TYR A 1 210 ? -11.258 8.271 15.953 1.00 90.12 210 TYR A CA 1
ATOM 1709 C C . TYR A 1 210 ? -12.327 8.032 17.018 1.00 90.12 210 TYR A C 1
ATOM 1711 O O . TYR A 1 210 ? -13.472 8.439 16.826 1.00 90.12 210 TYR A O 1
ATOM 1719 N N . ASP A 1 211 ? -11.975 7.355 18.114 1.00 83.75 211 ASP A N 1
ATOM 1720 C CA . ASP A 1 211 ? -12.901 6.949 19.171 1.00 83.75 211 ASP A CA 1
ATOM 1721 C C . ASP A 1 211 ? -14.152 6.237 18.611 1.00 83.75 211 ASP A C 1
ATOM 1723 O O . ASP A 1 211 ? -15.264 6.372 19.122 1.00 83.75 211 ASP A O 1
ATOM 1727 N N . THR A 1 212 ? -13.998 5.435 17.547 1.00 72.25 212 THR A N 1
ATOM 1728 C CA . THR A 1 212 ? -15.114 4.679 16.944 1.00 72.25 212 THR A CA 1
ATOM 1729 C C . THR A 1 212 ? -15.527 3.480 17.799 1.00 72.25 212 THR A C 1
ATOM 1731 O O . THR A 1 212 ? -16.420 2.702 17.445 1.00 72.25 212 THR A O 1
ATOM 1734 N N . VAL A 1 213 ? -14.904 3.291 18.964 1.00 66.81 213 VAL A N 1
ATOM 1735 C CA . VAL A 1 213 ? -15.401 2.394 20.006 1.00 66.81 213 VAL A CA 1
ATOM 1736 C C . VAL A 1 213 ? -16.645 3.018 20.628 1.00 66.81 213 VAL A C 1
ATOM 1738 O O . VAL A 1 213 ? -16.568 3.840 21.528 1.00 66.81 213 VAL A O 1
ATOM 1741 N N . ILE A 1 214 ? -17.824 2.596 20.164 1.00 53.19 214 ILE A N 1
ATOM 1742 C CA . ILE A 1 214 ? -19.054 2.814 20.926 1.00 53.19 214 ILE A CA 1
ATOM 1743 C C . ILE A 1 214 ? -18.858 2.101 22.267 1.00 53.19 214 ILE A C 1
ATOM 1745 O O . ILE A 1 214 ? -18.766 0.873 22.292 1.00 53.19 214 ILE A O 1
ATOM 1749 N N . ASP A 1 215 ? -18.767 2.861 23.359 1.00 43.19 215 ASP A N 1
ATOM 1750 C CA . ASP A 1 215 ? -18.747 2.351 24.729 1.00 43.19 215 ASP A CA 1
ATOM 1751 C C . ASP A 1 215 ? -19.947 1.418 24.957 1.00 43.19 215 ASP A C 1
ATOM 1753 O O . ASP A 1 215 ? -21.047 1.842 25.313 1.00 43.19 215 ASP A O 1
ATOM 1757 N N . THR A 1 216 ? -19.762 0.111 24.772 1.00 41.09 216 THR A N 1
ATOM 1758 C CA . THR A 1 216 ? -20.747 -0.903 25.169 1.00 41.09 216 THR A CA 1
ATOM 1759 C C . THR A 1 216 ? -20.501 -1.366 26.599 1.00 41.09 216 THR A C 1
ATOM 1761 O O . THR A 1 216 ? -20.591 -2.561 26.876 1.00 41.09 216 THR A O 1
ATOM 1764 N N . HIS A 1 217 ? -20.140 -0.456 27.506 1.00 36.91 217 HIS A N 1
ATOM 1765 C CA . HIS A 1 217 ? -20.094 -0.703 28.949 1.00 36.91 217 HIS A CA 1
ATOM 1766 C C . HIS A 1 217 ? -20.931 0.359 29.678 1.00 36.91 217 HIS A C 1
ATOM 1768 O O . HIS A 1 217 ? -20.406 1.325 30.222 1.00 36.91 217 HIS A O 1
ATOM 1774 N N . ASN A 1 218 ? -22.248 0.137 29.690 1.00 30.77 218 ASN A N 1
ATOM 1775 C CA . ASN A 1 218 ? -23.154 0.567 30.757 1.00 30.77 218 ASN A CA 1
ATOM 1776 C C . ASN A 1 218 ? -24.013 -0.627 31.171 1.00 30.77 218 ASN A C 1
ATOM 1778 O O . ASN A 1 218 ? -24.588 -1.266 30.260 1.00 30.77 218 ASN A O 1
#

Sequence (218 aa):
MKNIESVIIFADLRGLSIFADLIEEKVKMPIKYFEVFTTSMVVEAARLSLLNDITVDQISETISNNRAEQFGLVNYLYQFDDNKENELCKNKREIFIELLINILDTTLTFLNPKKSCAVLIEVLSGIANELNVELDEDIIIKFLFHCSCMIERVIMNKTFHYKEVEQFKISRNEMFNMIDKNFVTVEEIFGIKIGDEEKAYIVEMIDTHYDTVIDTHN